Protein AF-A0A950ZD86-F1 (afdb_monomer_lite)

Foldseek 3Di:
DDDDDDDDDDDDDDDPPPPPPPPPPPPPPPPPDPDQADCDPDPAQLHRHHVVLVVVCVVLLVCLVVPNLVSQVVLVVCLVVPRYLLVNLVSLLSCQVRDPDSVVSLVSLVVLLLVLQVQADDPNHGRVVLVVVQVVVVHDRVSSNVSSLSSLLSLLSDPVSLVSLLSLLVTPHPSSNLSSLLSCLQVLPLVCLVSLLVSLQVPLPDLSSLLSLLSNVDPSSVVSSVVRHDPVSVVVSVVVNVVVPDPPDD

pLDDT: mean 90.33, std 15.72, range [34.38, 98.69]

Sequence (250 aa):
MRSCSVAMVVFAMLAPVLASAAVNTEVTEEIVLDSPCSKTEPHAVLDPPACSDYDFDTPLIDALGRGDRSSAPVLQQRYAQELTLSERHRIAAALVGHVANDAPYWNEVAEHAANAIRFAYVDERPNPELATWCAARGWERHRYFDVAVSALAYAGRDPRGRALLRRALHSESIDVVEAAVVSFAAAHDESVLPEIEEAIARWPEVDELALALVDYDSPAADAVAMRVLSEPGRETYAELEQHQHEPQDE

Secondary structure (DSSP, 8-state):
-----------------------------------SSBSSPP-STTSPPBHHHHHHHHHHHHHHHTT-TTHHHHHHHHHHH---HHHHHHHHHHHTTTSS--HHHHHHHHHHHHHHHHT--BTTBPPHHHHHHHHTTT--HHHHHHHHHHHHHHHTTSGGGHHHHHHHTT-S-HHHHHHHHHHHHHTT-GGGHHHHHHHHTT-TT-THHHHGGGGG-SHHHHHHHHHHS-HHHHHHHHHHHHHHHS----

Radius of gyration: 27.7 Å; chains: 1; bounding box: 44×48×124 Å

Structure (mmCIF, N/CA/C/O backbone):
data_AF-A0A950ZD86-F1
#
_entry.id   AF-A0A950ZD86-F1
#
loop_
_atom_site.group_PDB
_atom_site.id
_atom_site.type_symbol
_atom_site.label_atom_id
_atom_site.label_alt_id
_atom_site.label_comp_id
_atom_site.label_asym_id
_atom_site.label_entity_id
_atom_site.label_seq_id
_atom_site.pdbx_PDB_ins_code
_atom_site.Cartn_x
_atom_site.Cartn_y
_atom_site.Cartn_z
_atom_site.occupancy
_atom_site.B_iso_or_equiv
_atom_site.auth_seq_id
_atom_site.auth_comp_id
_atom_site.auth_asym_id
_atom_site.auth_atom_id
_atom_site.pdbx_PDB_model_num
ATOM 1 N N . MET A 1 1 ? -15.848 11.549 -101.226 1.00 45.28 1 MET A N 1
ATOM 2 C CA . MET A 1 1 ? -14.899 12.505 -100.617 1.00 45.28 1 MET A CA 1
ATOM 3 C C . MET A 1 1 ? -15.473 12.957 -99.290 1.00 45.28 1 MET A C 1
ATOM 5 O O . MET A 1 1 ? -16.668 13.193 -99.204 1.00 45.28 1 MET A O 1
ATOM 9 N N . ARG A 1 2 ? -14.630 12.907 -98.260 1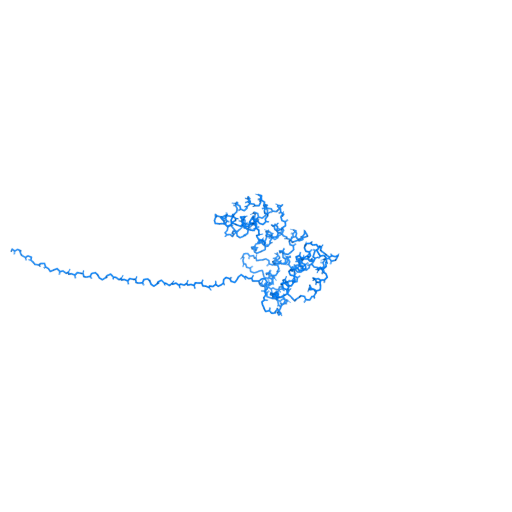.00 46.09 2 ARG A N 1
ATOM 10 C CA . ARG A 1 2 ? -14.953 13.057 -96.839 1.00 46.09 2 ARG A CA 1
ATOM 11 C C . ARG A 1 2 ? -15.276 14.517 -96.505 1.00 46.09 2 ARG A C 1
ATOM 13 O O . ARG A 1 2 ? -14.503 15.381 -96.895 1.00 46.09 2 ARG A O 1
ATOM 20 N N . SER A 1 3 ? -16.334 14.749 -95.730 1.00 34.38 3 SER A N 1
ATOM 21 C CA . SER A 1 3 ? -16.476 15.953 -94.909 1.00 34.38 3 SER A CA 1
ATOM 22 C C . SER A 1 3 ? -17.005 15.569 -93.534 1.00 34.38 3 SER A C 1
ATOM 24 O O . SER A 1 3 ? -18.031 14.904 -93.406 1.00 34.38 3 SER A O 1
ATOM 26 N N . CYS A 1 4 ? -16.213 15.954 -92.539 1.00 39.53 4 CYS A N 1
ATOM 27 C CA . CYS A 1 4 ? -16.461 15.874 -91.111 1.00 39.53 4 CYS A CA 1
ATOM 28 C C . CYS A 1 4 ? -17.589 16.820 -90.688 1.00 39.53 4 CYS A C 1
ATOM 30 O O . CYS A 1 4 ? -17.638 17.945 -91.174 1.00 39.53 4 CYS A O 1
ATOM 32 N N . SER A 1 5 ? -18.354 16.431 -89.667 1.00 44.41 5 SER A N 1
ATOM 33 C CA . SER A 1 5 ? -18.866 17.383 -88.678 1.00 44.41 5 SER A CA 1
ATOM 34 C C . SER A 1 5 ? -18.862 16.742 -87.297 1.00 44.41 5 SER A C 1
ATOM 36 O O . SER A 1 5 ? -19.409 15.666 -87.072 1.00 44.41 5 SER A O 1
ATOM 38 N N . VAL A 1 6 ? -18.154 17.436 -86.413 1.00 47.91 6 VAL A N 1
ATOM 39 C CA . VAL A 1 6 ? -17.885 17.156 -85.007 1.00 47.91 6 VAL A CA 1
ATOM 40 C C . VAL A 1 6 ? -19.098 17.586 -84.183 1.00 47.91 6 VAL A C 1
ATOM 42 O O . VAL A 1 6 ? -19.559 18.714 -84.333 1.00 47.91 6 VAL A O 1
ATOM 45 N N . ALA A 1 7 ? -19.583 16.719 -83.293 1.00 49.94 7 ALA A N 1
ATOM 46 C CA . ALA A 1 7 ? -20.502 17.097 -82.224 1.00 49.94 7 ALA A CA 1
ATOM 47 C C . ALA A 1 7 ? -19.724 17.126 -80.902 1.00 49.94 7 ALA A C 1
ATOM 49 O O . ALA A 1 7 ? -19.232 16.106 -80.423 1.00 49.94 7 ALA A O 1
ATOM 50 N N . MET A 1 8 ? -19.570 18.335 -80.371 1.00 41.62 8 MET A N 1
ATOM 51 C CA . MET A 1 8 ? -18.903 18.663 -79.115 1.00 41.62 8 MET A CA 1
ATOM 52 C C . MET A 1 8 ? -19.843 18.305 -77.954 1.00 41.62 8 MET A C 1
ATOM 54 O O . MET A 1 8 ? -20.922 18.882 -77.839 1.00 41.62 8 MET A O 1
ATOM 58 N N . VAL A 1 9 ? -19.453 17.354 -77.104 1.00 51.84 9 VAL A N 1
ATOM 59 C CA . VAL A 1 9 ? -20.159 17.048 -75.851 1.00 51.84 9 VAL A CA 1
ATOM 60 C C . VAL A 1 9 ? -19.482 17.831 -74.730 1.00 51.84 9 VAL A C 1
ATOM 62 O O . VAL A 1 9 ? -18.319 17.594 -74.412 1.00 51.84 9 VAL A O 1
ATOM 65 N N . VAL A 1 10 ? -20.208 18.787 -74.153 1.00 47.78 10 VAL A N 1
ATOM 66 C CA . VAL A 1 10 ? -19.795 19.546 -72.968 1.00 47.78 10 VAL A CA 1
ATOM 67 C C . VAL A 1 10 ? -20.096 18.693 -71.735 1.00 47.78 10 VAL A C 1
ATOM 69 O O . VAL A 1 10 ? -21.254 18.516 -71.369 1.00 47.78 10 VAL A O 1
ATOM 72 N N . PHE A 1 11 ? -19.056 18.144 -71.106 1.00 44.28 11 PHE A N 1
ATOM 73 C CA . PHE A 1 11 ? -19.150 17.487 -69.802 1.00 44.28 11 PHE A CA 1
ATOM 74 C C . PHE A 1 11 ? -18.989 18.547 -68.704 1.00 44.28 11 PHE A C 1
ATOM 76 O O . PHE A 1 11 ? -17.892 19.054 -68.475 1.00 44.28 11 PHE A O 1
ATOM 83 N N . ALA A 1 12 ? -20.086 18.899 -68.034 1.00 53.66 12 ALA A N 1
ATOM 84 C CA . ALA A 1 12 ? -20.044 19.678 -66.803 1.00 53.66 12 ALA A CA 1
ATOM 85 C C . ALA A 1 12 ? -19.597 18.756 -65.655 1.00 53.66 12 ALA A C 1
ATOM 87 O O . ALA A 1 12 ? -20.332 17.854 -65.254 1.00 53.66 12 ALA A O 1
ATOM 88 N N . MET A 1 13 ? -18.377 18.955 -65.151 1.00 51.62 13 MET A N 1
ATOM 89 C CA . MET A 1 13 ? -17.896 18.290 -63.941 1.00 51.62 13 MET A CA 1
ATOM 90 C C . MET A 1 13 ? -18.600 18.892 -62.718 1.00 51.62 13 MET A C 1
ATOM 92 O O . MET A 1 13 ? -18.265 19.989 -62.278 1.00 51.62 13 MET A O 1
ATOM 96 N N . LEU A 1 14 ? -19.576 18.173 -62.167 1.00 49.38 14 LEU A N 1
ATOM 97 C CA . LEU A 1 14 ? -20.064 18.400 -60.808 1.00 49.38 14 LEU A CA 1
ATOM 98 C C . LEU A 1 14 ? -19.099 17.698 -59.848 1.00 49.38 14 LEU A C 1
ATOM 100 O O . LEU A 1 14 ? -19.122 16.475 -59.722 1.00 49.38 14 LEU A O 1
ATOM 104 N N . ALA A 1 15 ? -18.226 18.466 -59.201 1.00 58.12 15 ALA A N 1
ATOM 105 C CA . ALA A 1 15 ? -17.456 17.975 -58.066 1.00 58.12 15 ALA A CA 1
ATOM 106 C C . ALA A 1 15 ? -18.404 17.782 -56.865 1.00 58.12 15 ALA A C 1
ATOM 108 O O . ALA A 1 15 ? -19.143 18.714 -56.533 1.00 58.12 15 ALA A O 1
ATOM 109 N N . PRO A 1 16 ? -18.408 16.618 -56.193 1.00 57.75 16 PRO A N 1
ATOM 110 C CA . PRO A 1 16 ? -19.097 16.482 -54.921 1.00 57.75 16 PRO A CA 1
ATOM 111 C C . PRO A 1 16 ? -18.318 17.269 -53.863 1.00 57.75 16 PRO A C 1
ATOM 113 O O . PRO A 1 16 ? -17.200 16.914 -53.494 1.00 57.75 16 PRO A O 1
ATOM 116 N N . VAL A 1 17 ? -18.914 18.357 -53.374 1.00 55.72 17 VAL A N 1
ATOM 117 C CA . VAL A 1 17 ? -18.485 19.012 -52.137 1.00 55.72 17 VAL A CA 1
ATOM 118 C C . VAL A 1 17 ? -18.858 18.067 -50.997 1.00 55.72 17 VAL A C 1
ATOM 120 O O . VAL A 1 17 ? -19.993 18.060 -50.524 1.00 55.72 17 VAL A O 1
ATOM 123 N N . LEU A 1 18 ? -17.917 17.212 -50.598 1.00 57.22 18 LEU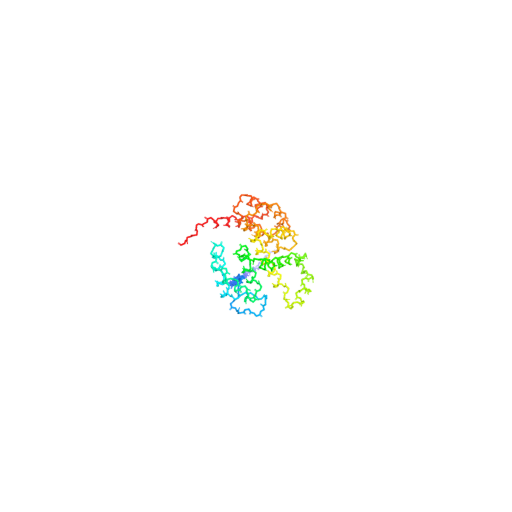 A N 1
ATOM 124 C CA . LEU A 1 18 ? -18.006 16.460 -49.351 1.00 57.22 18 LEU A CA 1
ATOM 125 C C . LEU A 1 18 ? -17.804 17.458 -48.211 1.00 57.22 18 LEU A C 1
ATOM 127 O O . LEU A 1 18 ? -16.680 17.796 -47.847 1.00 57.22 18 LEU A O 1
ATOM 131 N N . ALA A 1 19 ? -18.910 17.982 -47.690 1.00 55.28 19 ALA A N 1
ATOM 132 C CA . ALA A 1 19 ? -18.913 18.693 -46.426 1.00 55.28 19 ALA A CA 1
ATOM 133 C C . ALA A 1 19 ? -18.572 17.682 -45.321 1.00 55.28 19 ALA A C 1
ATOM 135 O O . ALA A 1 19 ? -19.442 16.951 -44.851 1.00 55.28 19 ALA A O 1
ATOM 136 N N . SER A 1 20 ? -17.293 17.610 -44.942 1.00 57.19 20 SER A N 1
ATOM 137 C CA . SER A 1 20 ? -16.876 16.976 -43.692 1.00 57.19 20 SER A CA 1
ATOM 138 C C . SER A 1 20 ? -17.516 17.755 -42.551 1.00 57.19 20 SER A C 1
ATOM 140 O O . SER A 1 20 ? -17.047 18.830 -42.180 1.00 57.19 20 SER A O 1
ATOM 142 N N . ALA A 1 21 ? -18.622 17.236 -42.022 1.00 60.62 21 ALA A N 1
ATOM 143 C CA . ALA A 1 21 ? -19.114 17.647 -40.723 1.00 60.62 21 ALA A CA 1
ATOM 144 C C . ALA A 1 21 ? -18.041 17.242 -39.706 1.00 60.62 21 ALA A C 1
ATOM 146 O O . ALA A 1 21 ? -17.869 16.060 -39.418 1.00 60.62 21 ALA A O 1
ATOM 147 N N . ALA A 1 22 ? -17.268 18.219 -39.234 1.00 59.88 22 ALA A N 1
ATOM 148 C CA . ALA A 1 22 ? -16.403 18.037 -38.084 1.00 59.88 22 ALA A CA 1
ATOM 149 C C . ALA A 1 22 ? -17.307 17.700 -36.893 1.00 59.88 22 ALA A C 1
ATOM 151 O O . ALA A 1 22 ? -17.989 18.567 -36.347 1.00 59.88 22 ALA A O 1
ATOM 152 N N . VAL A 1 23 ? -17.382 16.415 -36.552 1.00 59.22 23 VAL A N 1
ATOM 153 C CA . VAL A 1 23 ? -17.963 15.965 -35.293 1.00 59.22 23 VAL A CA 1
ATOM 154 C C . VAL A 1 23 ? -16.962 16.376 -34.220 1.00 59.22 23 VAL A C 1
ATOM 156 O O . VAL A 1 23 ? -15.990 15.673 -33.965 1.00 59.22 23 VAL A O 1
ATOM 159 N N . ASN A 1 24 ? -17.163 17.561 -33.645 1.00 55.09 24 ASN A N 1
ATOM 160 C CA . ASN A 1 24 ? -16.525 17.942 -32.392 1.00 55.09 24 ASN A CA 1
ATOM 161 C C . ASN A 1 24 ? -17.176 17.107 -31.285 1.00 55.09 24 ASN A C 1
ATOM 163 O O . ASN A 1 24 ? -18.129 17.540 -30.643 1.00 55.09 24 ASN A O 1
ATOM 167 N N . THR A 1 25 ? -16.709 15.875 -31.105 1.00 53.00 25 THR A N 1
ATOM 168 C CA . THR A 1 25 ? -16.920 15.134 -29.863 1.00 53.00 25 THR A CA 1
ATOM 169 C C . THR A 1 25 ? -16.033 15.777 -28.805 1.00 53.00 25 THR A C 1
ATOM 171 O O . THR A 1 25 ? -14.868 15.419 -28.658 1.00 53.00 25 THR A O 1
ATOM 174 N N . GLU A 1 26 ? -16.574 16.776 -28.107 1.00 59.62 26 GLU A N 1
ATOM 175 C CA . GLU A 1 26 ? -16.099 17.155 -26.777 1.00 59.62 26 GLU A CA 1
ATOM 176 C C . GLU A 1 26 ? -16.330 15.941 -25.870 1.00 59.62 26 GLU A C 1
ATOM 178 O O . GLU A 1 26 ? -17.426 15.716 -25.359 1.00 59.62 26 GLU A O 1
ATOM 183 N N . VAL A 1 27 ? -15.316 15.086 -25.757 1.00 53.94 27 VAL A N 1
ATOM 184 C CA . VAL A 1 27 ? -15.287 14.029 -24.750 1.00 53.94 27 VAL A CA 1
ATOM 185 C C . VAL A 1 27 ? -14.947 14.716 -23.431 1.00 53.94 27 VAL A C 1
ATOM 187 O O . VAL A 1 27 ? -13.784 14.926 -23.110 1.00 53.94 27 VAL A O 1
ATOM 190 N N . THR A 1 28 ? -15.979 15.135 -22.700 1.00 56.44 28 THR A N 1
ATOM 191 C CA . THR A 1 28 ? -15.885 15.591 -21.307 1.00 56.44 28 THR A CA 1
ATOM 192 C C . THR A 1 28 ? -16.252 14.445 -20.368 1.00 56.44 28 THR A C 1
ATOM 194 O O . THR A 1 28 ? -17.093 14.608 -19.482 1.00 56.44 28 THR A O 1
ATOM 197 N N . GLU A 1 29 ? -15.714 13.248 -20.604 1.00 49.97 29 GLU A N 1
ATOM 198 C CA . GLU A 1 29 ? -15.753 12.228 -19.561 1.00 49.97 29 GLU A CA 1
ATOM 199 C C . GLU A 1 29 ? -14.743 12.661 -18.503 1.00 49.97 29 GLU A C 1
ATOM 201 O O . GLU A 1 29 ? -13.534 12.667 -18.727 1.00 49.97 29 GLU A O 1
ATOM 206 N N . GLU A 1 30 ? -15.274 13.150 -17.385 1.00 57.44 30 GLU A N 1
ATOM 207 C CA . GLU A 1 30 ? -14.506 13.417 -16.180 1.00 57.44 30 GLU A CA 1
ATOM 208 C C . GLU A 1 30 ? -13.790 12.117 -15.809 1.00 57.44 30 GLU A C 1
ATOM 210 O O . GLU A 1 30 ? -14.438 11.111 -15.513 1.00 57.44 30 GLU A O 1
ATOM 215 N N . ILE A 1 31 ? -12.458 12.121 -15.892 1.00 50.53 31 ILE A N 1
ATOM 216 C CA . ILE A 1 31 ? -11.634 11.031 -15.376 1.00 50.53 31 ILE A CA 1
ATOM 217 C C . ILE A 1 31 ? -11.830 11.059 -13.863 1.00 50.53 31 ILE A C 1
ATOM 219 O O . ILE A 1 31 ? -11.201 11.843 -13.152 1.00 50.53 31 ILE A O 1
ATOM 223 N N . VAL A 1 32 ? -12.771 10.252 -13.378 1.00 48.81 32 VAL A N 1
ATOM 224 C CA . VAL A 1 32 ? -12.956 10.038 -11.949 1.00 48.81 32 VAL A CA 1
ATOM 225 C C . VAL A 1 32 ? -11.791 9.165 -11.510 1.00 48.81 32 VAL A C 1
ATOM 227 O O . VAL A 1 32 ? -11.823 7.950 -11.672 1.00 48.81 32 VAL A O 1
ATOM 230 N N . LEU A 1 33 ? -10.733 9.801 -11.010 1.00 59.41 33 LEU A N 1
ATOM 231 C CA . LEU A 1 33 ? -9.718 9.108 -10.227 1.00 59.41 33 LEU A CA 1
ATOM 232 C C . LEU A 1 33 ? -10.435 8.450 -9.046 1.00 59.41 33 LEU A C 1
ATOM 234 O O . LEU A 1 33 ? -11.185 9.129 -8.335 1.00 59.41 33 LEU A O 1
ATOM 238 N N . ASP A 1 34 ? -10.241 7.144 -8.869 1.00 76.88 34 ASP A N 1
ATOM 239 C CA . ASP A 1 34 ? -10.860 6.404 -7.775 1.00 76.88 34 ASP A CA 1
ATOM 240 C C . ASP A 1 34 ? -10.4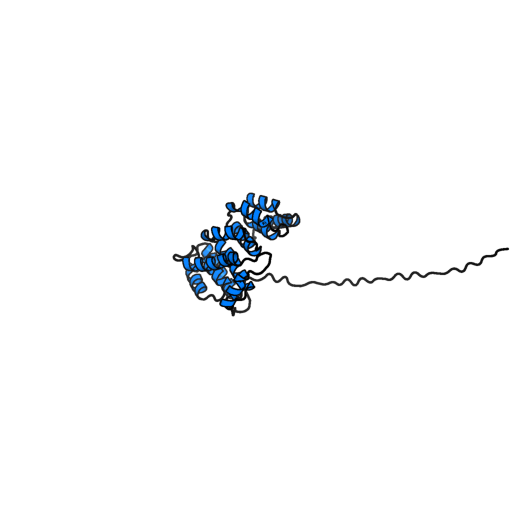46 7.041 -6.447 1.00 76.88 34 ASP A C 1
ATOM 242 O O . ASP A 1 34 ? -9.292 7.000 -6.019 1.00 76.88 34 ASP A O 1
ATOM 246 N N . SER A 1 35 ? -11.405 7.710 -5.810 1.00 85.69 35 SER A N 1
ATOM 247 C CA . SER A 1 35 ? -11.190 8.313 -4.505 1.00 85.69 35 SER A CA 1
ATOM 248 C C . SER A 1 35 ? -11.006 7.191 -3.479 1.00 85.69 35 SER A C 1
ATOM 250 O O . SER A 1 35 ? -11.783 6.232 -3.492 1.00 85.69 35 SER A O 1
ATOM 252 N N . PRO A 1 36 ? -10.051 7.301 -2.536 1.00 92.31 36 PRO A N 1
ATOM 253 C CA . PRO A 1 36 ? -9.857 6.287 -1.494 1.00 92.31 36 PRO A CA 1
ATOM 254 C C . PRO A 1 36 ? -11.040 6.203 -0.513 1.00 92.31 36 PRO A C 1
ATOM 256 O O . PRO A 1 36 ? -11.045 5.362 0.384 1.00 92.31 36 PRO A O 1
ATOM 259 N N . CYS A 1 37 ? -12.037 7.078 -0.663 1.00 95.81 37 CYS A N 1
ATOM 260 C CA . CYS A 1 37 ? -13.216 7.181 0.173 1.00 95.81 37 CYS A CA 1
ATOM 261 C C . CYS A 1 37 ? -14.487 7.397 -0.664 1.00 95.81 37 CYS A C 1
ATOM 263 O O . CYS A 1 37 ? -14.450 7.788 -1.830 1.00 95.81 37 CYS A O 1
ATOM 265 N N . SER A 1 38 ? -15.644 7.175 -0.045 1.00 95.75 38 SER A N 1
ATOM 266 C CA . SER A 1 38 ? -16.955 7.470 -0.614 1.00 95.75 38 SER A CA 1
ATOM 267 C C . SER A 1 38 ? -17.621 8.650 0.093 1.00 95.75 38 SER A C 1
ATOM 269 O O . SER A 1 38 ? -17.506 8.836 1.304 1.00 95.75 38 SER A O 1
ATOM 271 N N . LYS A 1 39 ? -18.405 9.434 -0.657 1.00 95.38 39 LYS A N 1
ATOM 272 C CA . LYS A 1 39 ? -19.308 10.452 -0.085 1.00 95.38 39 LYS A CA 1
ATOM 273 C C . LYS A 1 39 ? -20.533 9.834 0.602 1.00 95.38 39 LYS A C 1
ATOM 275 O O . LYS A 1 39 ? -21.266 10.545 1.285 1.00 95.38 39 LYS A O 1
ATOM 280 N N . THR A 1 40 ? -20.792 8.545 0.383 1.00 95.44 40 THR A N 1
ATOM 281 C CA . THR A 1 40 ? -21.880 7.798 1.022 1.00 95.44 40 THR A CA 1
ATOM 282 C C . T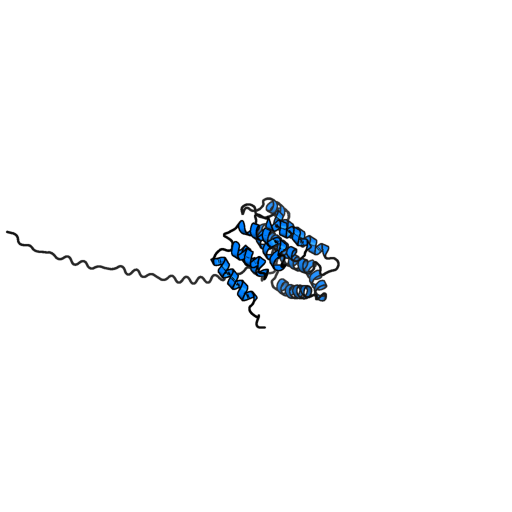HR A 1 40 ? -21.360 7.011 2.216 1.00 95.44 40 THR A C 1
ATOM 284 O O . THR A 1 40 ? -20.247 6.496 2.177 1.00 95.44 40 THR A O 1
ATOM 287 N N . GLU A 1 41 ? -22.189 6.871 3.249 1.00 95.56 41 GLU A N 1
ATOM 288 C CA . GLU A 1 41 ? -21.867 6.047 4.415 1.00 95.56 41 GLU A CA 1
ATOM 289 C C . GLU A 1 41 ? -21.676 4.572 4.005 1.00 95.56 41 GLU A C 1
ATOM 291 O O . GLU A 1 41 ? -22.489 4.055 3.228 1.00 95.56 41 GLU A O 1
ATOM 296 N N . PRO A 1 42 ? -20.621 3.889 4.485 1.00 96.69 42 PRO A N 1
ATOM 297 C CA . PRO A 1 42 ? -20.417 2.476 4.200 1.00 96.69 42 PRO A CA 1
ATOM 298 C C . PRO A 1 42 ? -21.507 1.621 4.855 1.00 96.69 42 PRO A C 1
ATOM 300 O O . PRO A 1 42 ? -21.940 1.861 5.983 1.00 96.69 42 PRO A O 1
ATOM 303 N N . HIS A 1 43 ? -21.948 0.579 4.155 1.00 96.38 43 HIS A N 1
ATOM 304 C CA . HIS A 1 43 ? -22.955 -0.369 4.639 1.00 96.38 43 HIS A CA 1
ATOM 305 C C . HIS A 1 43 ? -22.406 -1.793 4.776 1.00 96.38 43 HIS A C 1
ATOM 307 O O . HIS A 1 43 ? -23.036 -2.648 5.403 1.00 96.38 43 HIS A O 1
ATOM 313 N N . ALA A 1 44 ? -21.231 -2.051 4.210 1.00 95.81 44 ALA A N 1
ATOM 314 C CA . ALA A 1 44 ? -20.532 -3.316 4.262 1.00 95.81 44 ALA A CA 1
ATOM 315 C C . ALA A 1 44 ? -19.054 -3.126 4.616 1.00 95.81 44 ALA A C 1
ATOM 317 O O . ALA A 1 44 ? -18.436 -2.098 4.364 1.00 95.81 44 ALA A O 1
ATOM 318 N N . VAL A 1 45 ? -18.466 -4.197 5.141 1.00 97.31 45 VAL A N 1
ATOM 319 C CA . VAL A 1 45 ? -17.058 -4.270 5.558 1.00 97.31 45 VAL A CA 1
ATOM 320 C C . VAL A 1 45 ? -16.049 -4.059 4.415 1.00 97.31 45 VAL A C 1
ATOM 322 O O . VAL A 1 45 ? -14.892 -3.738 4.667 1.00 97.31 45 VAL A O 1
ATOM 325 N N . LEU A 1 46 ? -16.484 -4.228 3.162 1.00 97.06 46 LEU A N 1
ATOM 326 C CA . LEU A 1 46 ? -15.681 -4.013 1.949 1.00 97.06 46 LEU A CA 1
ATOM 327 C C . LEU A 1 46 ? -16.097 -2.762 1.163 1.00 97.06 46 LEU A C 1
ATOM 329 O O . LEU A 1 46 ? -15.691 -2.608 0.013 1.00 97.06 46 LEU A O 1
ATOM 333 N N . ASP A 1 47 ? -16.968 -1.919 1.715 1.00 96.56 47 ASP A N 1
ATOM 334 C CA . ASP A 1 47 ? -17.202 -0.606 1.119 1.00 96.56 47 ASP A CA 1
ATOM 335 C C . ASP A 1 47 ? -15.986 0.305 1.376 1.00 96.56 47 ASP A C 1
ATOM 337 O O . ASP A 1 47 ? -15.277 0.106 2.370 1.00 96.56 47 ASP A O 1
ATOM 341 N N . PRO A 1 48 ? -15.731 1.306 0.514 1.00 95.81 48 PRO A N 1
ATOM 342 C CA . PRO A 1 48 ? -14.791 2.376 0.831 1.00 95.81 48 PRO A CA 1
ATOM 343 C C . PRO A 1 48 ? -15.219 3.119 2.109 1.00 95.81 48 PRO A C 1
ATOM 345 O O . PRO A 1 48 ? -16.426 3.239 2.356 1.00 95.81 48 PRO A O 1
ATOM 348 N N . PRO A 1 49 ? -14.279 3.657 2.905 1.00 96.94 49 PRO A N 1
ATOM 349 C CA . PRO A 1 49 ? -14.626 4.474 4.065 1.00 96.94 49 PRO A CA 1
ATOM 350 C C . PRO A 1 49 ? -15.371 5.741 3.661 1.00 96.94 49 PRO A C 1
ATOM 352 O O . PRO A 1 49 ? -15.235 6.228 2.537 1.00 96.94 49 PRO A O 1
ATOM 355 N N . ALA A 1 50 ? -16.126 6.326 4.591 1.00 96.94 50 ALA A N 1
ATOM 356 C CA . ALA A 1 50 ? -16.688 7.650 4.366 1.00 96.94 50 ALA A CA 1
ATOM 357 C C . ALA A 1 50 ? -15.558 8.688 4.272 1.00 96.94 50 ALA A C 1
ATOM 359 O O . ALA A 1 50 ? -14.625 8.669 5.076 1.00 96.94 50 ALA A O 1
ATOM 360 N N . CYS A 1 51 ? -15.652 9.643 3.344 1.00 97.00 51 CYS A N 1
ATOM 361 C CA . CYS A 1 51 ? -14.618 10.676 3.204 1.00 97.00 51 CYS A CA 1
ATOM 362 C C . CYS A 1 51 ? -14.430 11.507 4.477 1.00 97.00 51 CYS A C 1
ATOM 364 O O . CYS A 1 51 ? -13.313 11.884 4.794 1.00 97.00 51 CYS A O 1
ATOM 366 N N . SER A 1 52 ? -15.487 11.714 5.268 1.00 97.06 52 SER A N 1
ATOM 367 C CA . SER A 1 52 ? -15.364 12.379 6.569 1.00 97.06 52 SER A CA 1
ATOM 368 C C . SER A 1 52 ? -14.505 11.609 7.572 1.00 97.06 52 SER A C 1
ATOM 370 O O . SER A 1 52 ? -13.817 12.235 8.372 1.00 97.06 52 SER A O 1
ATOM 372 N N . ASP A 1 53 ? -14.560 10.275 7.551 1.00 96.62 53 ASP A N 1
ATOM 373 C CA . ASP A 1 53 ? -13.735 9.428 8.415 1.00 96.62 53 ASP A CA 1
ATOM 374 C C . ASP A 1 53 ? -12.286 9.436 7.918 1.00 96.62 53 ASP A C 1
ATOM 376 O O . ASP A 1 53 ? -11.371 9.734 8.684 1.00 96.62 53 ASP A O 1
ATOM 380 N N . TYR A 1 54 ? -12.093 9.243 6.610 1.00 96.94 54 TYR A N 1
ATOM 381 C CA . TYR A 1 54 ? -10.777 9.285 5.974 1.00 96.94 54 TYR A CA 1
ATOM 382 C C . TYR A 1 54 ? -10.042 10.613 6.234 1.00 96.94 54 TYR A C 1
ATOM 384 O O . TYR A 1 54 ? -8.885 10.617 6.673 1.00 96.94 54 TYR A O 1
ATOM 392 N N . ASP A 1 55 ? -10.721 11.743 6.017 1.00 96.88 55 ASP A N 1
ATOM 393 C CA . ASP A 1 55 ? -10.181 13.092 6.220 1.00 96.88 55 ASP A CA 1
ATOM 394 C C . ASP A 1 55 ? -9.882 13.376 7.695 1.00 96.88 55 ASP A C 1
ATOM 396 O O . ASP A 1 55 ? -8.923 14.080 8.007 1.00 96.88 55 ASP A O 1
ATOM 400 N N . PHE A 1 56 ? -10.683 12.830 8.613 1.00 97.81 56 PHE A N 1
ATOM 401 C CA . PHE A 1 56 ? -10.454 12.968 10.049 1.00 97.81 56 PHE A CA 1
ATOM 402 C C . PHE A 1 56 ? -9.239 12.157 10.518 1.00 97.81 56 PHE A C 1
ATOM 404 O O . PHE A 1 56 ? -8.417 12.660 11.286 1.00 97.81 56 PHE A O 1
ATOM 411 N N . ASP A 1 57 ? -9.106 10.917 10.049 1.00 98.25 57 ASP A N 1
ATOM 412 C CA . ASP A 1 57 ? -8.064 9.992 10.494 1.00 98.25 57 ASP A CA 1
ATOM 413 C C . ASP A 1 57 ? -6.693 10.298 9.855 1.00 98.25 57 ASP A C 1
ATOM 415 O O . ASP A 1 57 ? -5.654 10.058 10.473 1.00 98.25 57 ASP A O 1
ATOM 419 N N . THR A 1 58 ? -6.659 10.917 8.668 1.00 97.94 58 THR A N 1
ATOM 420 C CA . THR A 1 58 ? -5.414 11.302 7.966 1.00 97.94 58 THR A CA 1
ATOM 421 C C . THR A 1 58 ? -4.466 12.173 8.806 1.00 97.94 58 THR A C 1
ATOM 423 O O . THR A 1 58 ? -3.345 11.735 9.070 1.00 97.94 58 THR A O 1
ATOM 426 N N . PRO A 1 59 ? -4.869 13.353 9.317 1.00 98.19 59 PRO A N 1
ATOM 427 C CA . PRO A 1 59 ? -3.972 14.194 10.108 1.00 98.19 59 PRO A CA 1
ATOM 428 C C . PRO A 1 59 ? -3.515 13.529 11.416 1.00 98.19 59 PRO A C 1
ATOM 430 O O . PRO A 1 59 ? -2.436 13.854 11.913 1.00 98.19 59 PRO A O 1
ATOM 433 N N . LEU A 1 60 ? -4.299 12.597 11.975 1.00 98.44 60 LEU A N 1
ATOM 434 C CA . LEU A 1 60 ? -3.911 11.820 13.158 1.00 98.44 60 LEU A CA 1
ATOM 435 C C . LEU A 1 60 ? -2.810 10.808 12.825 1.00 98.44 60 LEU A C 1
ATOM 437 O O . LEU A 1 60 ? -1.847 10.673 13.584 1.00 98.44 60 LEU A O 1
ATOM 441 N N . ILE A 1 61 ? -2.943 10.112 11.694 1.00 98.19 61 ILE A N 1
ATOM 442 C CA . ILE A 1 61 ? -1.927 9.192 11.172 1.00 98.19 61 ILE A CA 1
ATOM 443 C C . ILE A 1 61 ? -0.630 9.956 10.893 1.00 98.19 61 ILE A C 1
ATOM 445 O O . ILE A 1 61 ? 0.433 9.549 11.366 1.00 98.19 61 ILE A O 1
ATOM 449 N N . ASP A 1 62 ? -0.718 11.107 10.228 1.00 97.38 62 ASP A N 1
ATOM 450 C CA . ASP A 1 62 ? 0.444 11.941 9.917 1.00 97.38 62 ASP A CA 1
ATOM 451 C C . ASP A 1 62 ? 1.133 12.461 11.187 1.00 97.38 62 ASP A C 1
ATOM 453 O O . ASP A 1 62 ? 2.361 12.441 11.303 1.00 97.38 62 ASP A O 1
ATOM 457 N N . ALA A 1 63 ? 0.354 12.916 12.174 1.00 98.06 63 ALA A N 1
ATOM 458 C CA . ALA A 1 63 ? 0.883 13.354 13.461 1.00 98.06 63 ALA A CA 1
ATOM 459 C C . ALA A 1 63 ? 1.598 12.207 14.191 1.00 98.06 63 ALA A C 1
ATOM 461 O O . ALA A 1 63 ? 2.709 12.399 14.696 1.00 98.06 63 ALA A O 1
ATOM 462 N N . LEU A 1 64 ? 1.013 11.005 14.197 1.00 97.81 64 LEU A N 1
ATOM 463 C CA . LEU A 1 64 ? 1.626 9.826 14.804 1.00 97.81 64 LEU A CA 1
ATOM 464 C C . LEU A 1 64 ? 2.939 9.434 14.108 1.00 97.81 64 LEU A C 1
ATOM 466 O O . LEU A 1 64 ? 3.920 9.137 14.799 1.00 97.81 64 LEU A O 1
ATOM 470 N N . GLY A 1 65 ? 2.981 9.503 12.772 1.00 96.12 65 GLY A N 1
ATOM 471 C CA . GLY A 1 65 ? 4.182 9.276 11.962 1.00 96.12 65 GLY A CA 1
ATOM 472 C C . GLY A 1 65 ? 5.305 10.273 12.269 1.00 96.12 65 GLY A C 1
ATOM 473 O O . GLY A 1 65 ? 6.467 9.885 12.375 1.00 96.12 65 GLY A O 1
ATOM 474 N N . ARG A 1 66 ? 4.960 11.537 12.557 1.00 97.19 66 ARG A N 1
ATOM 475 C CA . ARG A 1 66 ? 5.899 12.566 13.056 1.00 97.19 66 ARG A CA 1
ATOM 476 C C . ARG A 1 66 ? 6.264 12.418 14.541 1.00 97.19 66 ARG A C 1
ATOM 478 O O . ARG A 1 66 ? 7.003 13.239 15.082 1.00 97.19 66 ARG A O 1
ATOM 485 N N . GLY A 1 67 ? 5.770 11.378 15.212 1.00 97.00 67 GLY A N 1
ATOM 486 C CA . GLY A 1 67 ? 6.101 11.049 16.597 1.00 97.00 67 GLY A CA 1
ATOM 487 C C . GLY A 1 67 ? 5.145 11.608 17.652 1.00 97.00 67 GLY A C 1
ATOM 488 O O . GLY A 1 67 ? 5.407 11.419 18.844 1.00 97.00 67 GLY A O 1
ATOM 489 N N . ASP A 1 68 ? 4.034 12.242 17.266 1.00 97.69 68 ASP A N 1
ATOM 490 C CA . ASP A 1 68 ? 3.014 12.697 18.211 1.00 97.69 68 ASP A CA 1
ATOM 491 C C . ASP A 1 68 ? 2.215 11.513 18.772 1.00 97.69 68 ASP A C 1
ATOM 493 O O . ASP A 1 68 ? 1.240 11.019 18.202 1.00 97.69 68 ASP A O 1
ATOM 497 N N . ARG A 1 69 ? 2.625 11.067 19.959 1.00 97.06 69 ARG A N 1
ATOM 498 C CA . ARG A 1 69 ? 1.996 9.945 20.661 1.00 97.06 69 ARG A CA 1
ATOM 499 C C . ARG A 1 69 ? 0.587 10.257 21.169 1.00 97.06 69 ARG A C 1
ATOM 501 O O . ARG A 1 69 ? -0.109 9.319 21.553 1.00 97.06 69 ARG A O 1
ATOM 508 N N . SER A 1 70 ? 0.151 11.520 21.179 1.00 97.88 70 SER A N 1
ATOM 509 C CA . SER A 1 70 ? -1.201 11.888 21.617 1.00 97.88 70 SER A CA 1
ATOM 510 C C . SER A 1 70 ? -2.290 11.445 20.633 1.00 97.88 70 SER A C 1
ATOM 512 O O . SER A 1 70 ? -3.426 11.230 21.052 1.00 97.88 70 SER A O 1
ATOM 514 N N . SER A 1 71 ? -1.930 11.201 19.367 1.00 98.19 71 SER A N 1
ATOM 515 C CA . SER A 1 71 ? -2.848 10.682 18.343 1.00 98.19 71 SER A CA 1
ATOM 516 C C . SER A 1 71 ? -3.152 9.188 18.509 1.00 98.19 71 SER A C 1
ATOM 518 O O . SER A 1 71 ? -4.226 8.726 18.127 1.00 98.19 71 SER A O 1
ATOM 520 N N . ALA A 1 72 ? -2.249 8.417 19.130 1.00 98.44 72 ALA A N 1
ATOM 521 C CA . ALA A 1 72 ? -2.388 6.962 19.214 1.00 98.44 72 ALA A CA 1
ATOM 522 C C . ALA A 1 72 ? -3.662 6.493 19.950 1.00 98.44 72 ALA A C 1
ATOM 524 O O . ALA A 1 72 ? -4.358 5.645 19.398 1.00 98.44 72 ALA A O 1
ATOM 525 N N . PRO A 1 73 ? -4.045 7.023 21.132 1.00 98.44 73 PRO A N 1
ATOM 526 C CA . PRO A 1 73 ? -5.288 6.611 21.790 1.00 98.44 73 PRO A CA 1
ATOM 527 C C . PRO A 1 73 ? -6.546 6.884 20.956 1.00 98.44 73 PRO A C 1
ATOM 529 O O . PRO A 1 73 ? -7.482 6.087 20.991 1.00 98.44 73 PRO A O 1
ATOM 532 N N . VAL A 1 74 ? -6.561 7.982 20.188 1.00 98.44 74 VAL A N 1
ATOM 533 C CA . VAL A 1 74 ? -7.678 8.315 19.291 1.00 98.44 74 VAL A CA 1
ATOM 534 C C . VAL A 1 74 ? -7.750 7.288 18.165 1.00 98.44 74 VAL A C 1
ATOM 536 O O . VAL A 1 74 ? -8.795 6.676 17.972 1.00 98.44 74 VAL A O 1
ATOM 539 N N . LEU A 1 75 ? -6.626 7.006 17.505 1.00 98.62 75 LEU A N 1
ATOM 540 C CA . LEU A 1 75 ? -6.547 5.996 16.446 1.00 98.62 75 LEU A CA 1
ATOM 541 C C . LEU A 1 75 ? -6.890 4.583 16.944 1.00 98.62 75 LEU A C 1
ATOM 543 O O . LEU A 1 75 ? -7.560 3.834 16.244 1.00 98.62 75 LEU A O 1
ATOM 547 N N . GLN A 1 76 ? -6.517 4.211 18.171 1.00 98.62 76 GLN A N 1
ATOM 548 C CA . GLN A 1 76 ? -6.920 2.929 18.765 1.00 98.62 76 GLN A CA 1
ATOM 549 C C . GLN A 1 76 ? -8.436 2.836 18.974 1.00 98.62 76 GLN A C 1
ATOM 551 O O . GLN A 1 76 ? -9.031 1.782 18.740 1.00 98.62 76 GLN A O 1
ATOM 556 N N . GLN A 1 77 ? -9.070 3.930 19.409 1.00 98.44 77 GLN A N 1
ATOM 557 C CA . GLN A 1 77 ? -10.524 3.995 19.522 1.00 98.44 77 GLN A CA 1
ATOM 558 C C . GLN A 1 77 ? -11.186 3.897 18.144 1.00 98.44 77 GLN A C 1
ATOM 560 O O . GLN A 1 77 ? -12.150 3.147 17.997 1.00 98.44 77 GLN A O 1
ATOM 565 N N . ARG A 1 78 ? -10.655 4.616 17.149 1.00 98.12 78 ARG A N 1
ATOM 566 C CA . ARG A 1 78 ? -11.139 4.595 15.764 1.00 98.12 78 ARG A CA 1
ATOM 567 C C . ARG A 1 78 ? -11.032 3.200 15.159 1.00 98.12 78 ARG A C 1
ATOM 569 O O . ARG A 1 78 ? -12.048 2.655 14.757 1.00 98.12 78 ARG A O 1
ATOM 576 N N . TYR A 1 79 ? -9.874 2.547 15.257 1.00 98.44 79 TYR A N 1
ATOM 577 C CA . TYR A 1 79 ? -9.674 1.152 14.841 1.00 98.44 79 TYR A CA 1
ATOM 578 C C . TYR A 1 79 ? -10.731 0.190 15.410 1.00 98.44 79 TYR A C 1
ATOM 580 O O . TYR A 1 79 ? -11.227 -0.687 14.708 1.00 98.44 79 TYR A O 1
ATOM 588 N N . ALA A 1 80 ? -11.094 0.346 16.687 1.00 98.00 80 ALA A N 1
ATOM 589 C CA . ALA A 1 80 ? -12.079 -0.520 17.336 1.00 98.00 80 ALA A CA 1
ATOM 590 C C . ALA A 1 80 ? -13.527 -0.279 16.863 1.00 98.00 80 ALA A C 1
ATOM 592 O O . ALA A 1 80 ? -14.387 -1.130 17.097 1.00 98.00 80 ALA A O 1
ATOM 593 N N . GLN A 1 81 ? -13.802 0.878 16.259 1.00 97.31 81 GLN A N 1
ATOM 594 C CA . GLN A 1 81 ? -15.127 1.309 15.803 1.00 97.31 81 GLN A CA 1
ATOM 595 C C . GLN A 1 81 ? -15.274 1.276 14.278 1.00 97.31 81 GLN A C 1
ATOM 597 O O . GLN A 1 81 ? -16.403 1.298 13.792 1.00 97.31 81 GLN A O 1
ATOM 602 N N . GLU A 1 82 ? -14.160 1.215 13.550 1.00 96.31 82 GLU A N 1
ATOM 603 C CA . GLU A 1 82 ? -14.126 1.287 12.096 1.00 96.31 82 GLU A CA 1
ATOM 604 C C . GLU A 1 82 ? -14.841 0.093 11.454 1.00 96.31 82 GLU A C 1
ATOM 606 O O . GLU A 1 82 ? -14.611 -1.072 11.806 1.00 96.31 82 GLU A O 1
ATOM 611 N N . LEU A 1 83 ? -15.729 0.401 10.506 1.00 95.12 83 LEU A N 1
ATOM 612 C CA . LEU A 1 83 ? -16.555 -0.586 9.817 1.00 95.12 83 LEU A CA 1
ATOM 613 C C . LEU A 1 83 ? -15.818 -1.197 8.626 1.00 95.12 83 LEU A C 1
ATOM 615 O O . LEU A 1 83 ? -15.964 -2.393 8.360 1.00 95.12 83 LEU A O 1
ATOM 619 N N . THR A 1 84 ? -15.070 -0.377 7.890 1.00 97.94 84 THR A N 1
ATOM 620 C CA . THR A 1 84 ? -14.478 -0.768 6.610 1.00 97.94 84 THR A CA 1
ATOM 621 C C . THR A 1 84 ? -13.087 -1.356 6.809 1.00 97.94 84 THR A C 1
ATOM 623 O O . THR A 1 84 ? -12.276 -0.836 7.571 1.00 97.94 84 THR A O 1
ATOM 626 N N . LEU A 1 85 ? -12.773 -2.453 6.115 1.00 97.62 85 LEU A N 1
ATOM 627 C CA . LEU A 1 85 ? -11.443 -3.061 6.229 1.00 97.62 85 LEU A CA 1
ATOM 628 C C . LEU A 1 85 ? -10.342 -2.158 5.680 1.00 97.62 85 LEU A C 1
ATOM 630 O O . LEU A 1 85 ? -9.250 -2.163 6.234 1.00 97.62 85 LEU A O 1
ATOM 634 N N . SER A 1 86 ? -10.617 -1.388 4.623 1.00 97.00 86 SER A N 1
ATOM 635 C CA . SER A 1 86 ? -9.617 -0.497 4.026 1.00 97.00 86 SER A CA 1
ATOM 636 C C . SER A 1 86 ? -9.104 0.530 5.045 1.00 97.00 86 SER A C 1
ATOM 638 O O . SER A 1 86 ? -7.908 0.571 5.340 1.00 97.00 86 SER A O 1
ATOM 640 N N . GLU A 1 87 ? -10.012 1.275 5.684 1.00 97.88 87 GLU A N 1
ATOM 641 C CA . GLU A 1 87 ? -9.634 2.276 6.687 1.00 97.88 87 GLU A CA 1
ATOM 642 C C . GLU A 1 87 ? -9.086 1.639 7.958 1.00 97.88 87 GLU A C 1
ATOM 644 O O . GLU A 1 87 ? -8.095 2.101 8.528 1.00 97.88 87 GLU A O 1
ATOM 649 N N . ARG A 1 88 ? -9.655 0.503 8.368 1.00 98.38 88 ARG A N 1
ATOM 650 C CA . ARG A 1 88 ? -9.161 -0.231 9.527 1.00 98.38 88 ARG A CA 1
ATOM 651 C C . ARG A 1 88 ? -7.721 -0.709 9.335 1.00 98.38 88 ARG A C 1
ATOM 653 O O . ARG A 1 88 ? -6.922 -0.562 10.259 1.00 98.38 88 ARG A O 1
ATOM 660 N N . HIS A 1 89 ? -7.353 -1.204 8.150 1.00 98.56 89 HIS A N 1
ATOM 661 C CA . HIS A 1 89 ? -5.967 -1.549 7.820 1.00 98.56 89 HIS A CA 1
ATOM 662 C C . HIS A 1 89 ? -5.058 -0.318 7.792 1.00 98.56 89 HIS A C 1
ATOM 664 O O . HIS A 1 89 ? -3.937 -0.388 8.300 1.00 98.56 89 HIS A O 1
ATOM 670 N N . ARG A 1 90 ? -5.534 0.812 7.252 1.00 98.19 90 ARG A N 1
ATOM 671 C CA . ARG A 1 90 ? -4.788 2.077 7.225 1.00 98.19 90 ARG A CA 1
ATOM 672 C C . ARG A 1 90 ? -4.436 2.550 8.638 1.00 98.19 90 ARG A C 1
ATOM 674 O O . ARG A 1 90 ? -3.267 2.817 8.925 1.00 98.19 90 ARG A O 1
ATOM 681 N N . ILE A 1 91 ? -5.421 2.574 9.538 1.00 98.62 91 ILE A N 1
ATOM 682 C CA . ILE A 1 91 ? -5.239 2.918 10.956 1.00 98.62 91 ILE A CA 1
ATOM 683 C C . ILE A 1 91 ? -4.338 1.891 11.652 1.00 98.62 91 ILE A C 1
ATOM 685 O O . ILE A 1 91 ? -3.412 2.266 12.374 1.00 98.62 91 ILE A O 1
ATOM 689 N N . ALA A 1 92 ? -4.579 0.594 11.437 1.00 98.62 92 ALA A N 1
ATOM 690 C CA . ALA A 1 92 ? -3.785 -0.478 12.029 1.00 98.62 92 ALA A CA 1
ATOM 691 C C . ALA A 1 92 ? -2.301 -0.333 11.677 1.00 98.62 92 ALA A C 1
ATOM 693 O O . ALA A 1 92 ? -1.455 -0.348 12.568 1.00 98.62 92 ALA A O 1
ATOM 694 N N . ALA A 1 93 ? -1.986 -0.119 10.401 1.00 98.12 93 ALA A N 1
ATOM 695 C CA . ALA A 1 93 ? -0.619 0.058 9.932 1.00 98.12 93 ALA A CA 1
ATOM 696 C C . ALA A 1 93 ? 0.060 1.303 10.517 1.00 98.12 93 ALA A C 1
ATOM 698 O O . ALA A 1 93 ? 1.250 1.258 10.806 1.00 98.12 93 ALA A O 1
ATOM 699 N N . ALA A 1 94 ? -0.681 2.388 10.762 1.00 98.19 94 ALA A N 1
ATOM 700 C CA . ALA A 1 94 ? -0.145 3.565 11.447 1.00 98.19 94 ALA A CA 1
ATOM 701 C C . ALA A 1 94 ? 0.147 3.316 12.940 1.00 98.19 94 ALA A C 1
ATOM 703 O O . ALA A 1 94 ? 1.067 3.901 13.510 1.00 98.19 94 ALA A O 1
ATOM 704 N N . LEU A 1 95 ? -0.627 2.448 13.599 1.00 98.62 95 LEU A N 1
ATOM 705 C CA . LEU A 1 95 ? -0.423 2.084 15.006 1.00 98.62 95 LEU A CA 1
ATOM 706 C C . LEU A 1 95 ? 0.756 1.121 15.210 1.00 98.62 95 LEU A C 1
ATOM 708 O O . LEU A 1 95 ? 1.344 1.085 16.297 1.00 98.62 95 LEU A O 1
ATOM 712 N N . VAL A 1 96 ? 1.096 0.338 14.188 1.00 98.38 96 VAL A N 1
ATOM 713 C CA . VAL A 1 96 ? 2.191 -0.635 14.200 1.00 98.38 96 VAL A CA 1
ATOM 714 C C . VAL A 1 96 ? 3.534 0.045 14.511 1.00 98.38 96 VAL A C 1
ATOM 716 O O . VAL A 1 96 ? 3.872 1.071 13.942 1.00 98.38 96 VAL A O 1
ATOM 719 N N . GLY A 1 97 ? 4.286 -0.472 15.489 1.00 96.50 97 GLY A N 1
ATOM 720 C CA . GLY A 1 97 ? 5.522 0.148 15.991 1.00 96.50 97 GLY A CA 1
ATOM 721 C C . GLY A 1 97 ? 5.318 1.424 16.823 1.00 96.50 97 GLY A C 1
ATOM 722 O O . GLY A 1 97 ? 6.261 1.909 17.458 1.00 96.50 97 GLY A O 1
ATOM 723 N N . HIS A 1 98 ? 4.093 1.960 16.884 1.00 97.31 98 HIS A N 1
ATOM 724 C CA . HIS A 1 98 ? 3.795 3.214 17.568 1.00 97.31 98 HIS A CA 1
ATOM 725 C C . HIS A 1 98 ? 3.112 3.071 18.936 1.00 97.31 98 HIS A C 1
ATOM 727 O O . HIS A 1 98 ? 3.018 4.056 19.680 1.00 97.31 98 HIS A O 1
ATOM 733 N N . VAL A 1 99 ? 2.702 1.858 19.305 1.00 97.81 99 VAL A N 1
ATOM 734 C CA . VAL A 1 99 ? 2.052 1.536 20.584 1.00 97.81 99 VAL A CA 1
ATOM 735 C C . VAL A 1 99 ? 2.705 0.327 21.256 1.00 97.81 99 VAL A C 1
ATOM 737 O O . VAL A 1 99 ? 3.330 -0.500 20.605 1.00 97.81 99 VAL A O 1
ATOM 740 N N . ALA A 1 100 ? 2.557 0.208 22.580 1.00 96.94 100 ALA A N 1
ATOM 741 C CA . ALA A 1 100 ? 3.260 -0.817 23.363 1.00 96.94 100 ALA A CA 1
ATOM 742 C C . ALA A 1 100 ? 2.859 -2.266 23.021 1.00 96.94 100 ALA A C 1
ATOM 744 O O . ALA A 1 100 ? 3.673 -3.175 23.157 1.00 96.94 100 ALA A O 1
ATOM 745 N N . ASN A 1 101 ? 1.608 -2.486 22.611 1.00 97.25 101 ASN A N 1
ATOM 746 C CA . ASN A 1 101 ? 1.108 -3.786 22.170 1.00 97.25 101 ASN A CA 1
ATOM 747 C C . ASN A 1 101 ? 0.540 -3.642 20.760 1.00 97.25 101 ASN A C 1
ATOM 749 O O . ASN A 1 101 ? -0.658 -3.407 20.592 1.00 97.25 101 ASN A O 1
ATOM 753 N N . ASP A 1 102 ? 1.417 -3.723 19.766 1.00 98.31 102 ASP A N 1
ATOM 754 C CA . ASP A 1 102 ? 1.059 -3.512 18.368 1.00 98.31 102 ASP A CA 1
ATOM 755 C C . ASP A 1 102 ? 0.680 -4.801 17.614 1.00 98.31 102 ASP A C 1
ATOM 757 O O . ASP A 1 102 ? 0.161 -4.744 16.500 1.00 98.31 102 ASP A O 1
ATOM 761 N N . ALA A 1 103 ? 0.898 -5.964 18.237 1.00 98.44 103 ALA A N 1
ATOM 762 C CA . ALA A 1 103 ? 0.697 -7.271 17.623 1.00 98.44 103 ALA A CA 1
ATOM 763 C C . ALA A 1 103 ? -0.713 -7.485 17.038 1.00 98.44 103 ALA A C 1
ATOM 765 O O . ALA A 1 103 ? -0.794 -8.050 15.950 1.00 98.44 103 ALA A O 1
ATOM 766 N N . PRO A 1 104 ? -1.821 -7.046 17.673 1.00 98.44 104 PRO A N 1
ATOM 767 C CA . PRO A 1 104 ? -3.148 -7.188 17.073 1.00 98.44 104 PRO A CA 1
ATOM 768 C C . PRO A 1 104 ? -3.292 -6.447 15.737 1.00 98.44 104 PRO A C 1
ATOM 770 O O . PRO A 1 104 ? -3.831 -7.021 14.797 1.00 98.44 104 PRO A O 1
ATOM 773 N N . TYR A 1 105 ? -2.770 -5.219 15.644 1.00 98.50 105 TYR A N 1
ATOM 774 C CA . TYR A 1 105 ? -2.832 -4.403 14.426 1.00 98.50 105 TYR A CA 1
ATOM 775 C C . TYR A 1 105 ? -1.965 -5.010 13.323 1.00 98.50 105 TYR A C 1
ATOM 777 O O . TYR A 1 105 ? -2.411 -5.168 12.190 1.00 98.50 105 TYR A O 1
ATOM 785 N N . TRP A 1 106 ? -0.746 -5.428 13.681 1.00 98.62 106 TRP A N 1
ATOM 786 C CA . TRP A 1 106 ? 0.157 -6.102 12.752 1.00 98.62 106 TRP A CA 1
ATOM 787 C C . TRP A 1 106 ? -0.444 -7.402 12.211 1.00 98.62 106 TRP A C 1
ATOM 789 O O . TRP A 1 106 ? -0.407 -7.635 11.009 1.00 98.62 106 TRP A O 1
ATOM 799 N N . ASN A 1 107 ? -0.992 -8.253 13.081 1.00 98.62 107 ASN A N 1
ATOM 800 C CA . ASN A 1 107 ? -1.501 -9.563 12.677 1.00 98.62 107 ASN A CA 1
ATOM 801 C C . ASN A 1 107 ? -2.663 -9.450 11.686 1.00 98.62 107 ASN A C 1
ATOM 803 O O . ASN A 1 107 ? -2.718 -10.244 10.753 1.00 98.62 107 ASN A O 1
ATOM 807 N N . GLU A 1 108 ? -3.554 -8.473 11.869 1.00 98.38 108 GLU A N 1
ATOM 808 C CA . GLU A 1 108 ? -4.651 -8.223 10.933 1.00 98.38 108 GLU A CA 1
ATOM 809 C C . GLU A 1 108 ? -4.115 -7.795 9.559 1.00 98.38 108 GLU A C 1
ATOM 811 O O . GLU A 1 108 ? -4.362 -8.476 8.564 1.00 98.38 108 GLU A O 1
ATOM 816 N N . VAL A 1 109 ? -3.285 -6.746 9.503 1.00 98.56 109 VAL A N 1
ATOM 817 C CA . VAL A 1 109 ? -2.693 -6.267 8.239 1.00 98.56 109 VAL A CA 1
ATOM 818 C C . VAL A 1 109 ? -1.887 -7.376 7.552 1.00 98.56 109 VAL A C 1
ATOM 820 O O . VAL A 1 109 ? -2.046 -7.612 6.355 1.00 98.56 109 VAL A O 1
ATOM 823 N N . ALA A 1 110 ? -1.066 -8.110 8.305 1.00 98.62 110 ALA A N 1
ATOM 824 C CA . ALA A 1 110 ? -0.235 -9.187 7.778 1.00 98.62 110 ALA A CA 1
ATOM 825 C C . ALA A 1 110 ? -1.053 -10.381 7.260 1.00 98.62 110 ALA A C 1
ATOM 827 O O . ALA A 1 110 ? -0.651 -11.004 6.275 1.00 98.62 110 ALA A O 1
ATOM 828 N N . GLU A 1 111 ? -2.188 -10.712 7.885 1.00 98.56 111 GLU A N 1
ATOM 829 C CA . GLU A 1 111 ? -3.090 -11.760 7.396 1.00 98.56 111 GLU A CA 1
ATOM 830 C C . GLU A 1 111 ? -3.652 -11.390 6.019 1.00 98.56 111 GLU A C 1
ATOM 832 O O . GLU A 1 111 ? -3.577 -12.188 5.080 1.00 98.56 111 GLU A O 1
ATOM 837 N N . HIS A 1 112 ? -4.167 -10.169 5.874 1.00 98.50 112 HIS A N 1
ATOM 838 C CA . HIS A 1 112 ? -4.738 -9.701 4.613 1.00 98.50 112 HIS A CA 1
ATOM 839 C C . HIS A 1 112 ? -3.669 -9.513 3.526 1.00 98.50 112 HIS A C 1
ATOM 841 O O . HIS A 1 112 ? -3.872 -9.957 2.397 1.00 98.50 112 HIS A O 1
ATOM 847 N N . ALA A 1 113 ? -2.490 -8.998 3.878 1.00 98.62 113 ALA A N 1
ATOM 848 C CA . ALA A 1 113 ? -1.335 -8.934 2.983 1.00 98.62 113 ALA A CA 1
ATOM 849 C C . ALA A 1 113 ? -0.906 -10.326 2.482 1.00 98.62 113 ALA A C 1
ATOM 851 O O . ALA A 1 113 ? -0.642 -10.528 1.296 1.00 98.62 113 ALA A O 1
ATOM 852 N N . ALA A 1 114 ? -0.862 -11.326 3.368 1.00 98.69 114 ALA A N 1
ATOM 853 C CA . ALA A 1 114 ? -0.549 -12.698 2.978 1.00 98.69 114 ALA A CA 1
ATOM 854 C C . ALA A 1 114 ? -1.627 -13.299 2.061 1.00 98.69 114 ALA A C 1
ATOM 856 O O . ALA A 1 114 ? -1.299 -14.084 1.165 1.00 98.69 114 ALA A O 1
ATOM 857 N N . ASN A 1 115 ? -2.893 -12.922 2.256 1.00 98.38 115 ASN A N 1
ATOM 858 C CA . ASN A 1 115 ? -3.989 -13.331 1.386 1.00 98.38 115 ASN A CA 1
ATOM 859 C C . ASN A 1 115 ? -3.899 -12.698 -0.008 1.00 98.38 115 ASN A C 1
ATOM 861 O O . ASN A 1 115 ? -4.231 -13.392 -0.961 1.00 98.38 115 ASN A O 1
ATOM 865 N N . ALA A 1 116 ? -3.384 -11.472 -0.158 1.00 98.12 116 ALA A N 1
ATOM 866 C CA . ALA A 1 116 ? -3.123 -10.883 -1.478 1.00 98.12 116 ALA A CA 1
ATOM 867 C C . ALA A 1 116 ? -2.187 -11.772 -2.312 1.00 98.12 116 ALA A C 1
ATOM 869 O O . ALA A 1 116 ? -2.477 -12.097 -3.458 1.00 98.12 116 ALA A O 1
ATOM 870 N N . ILE A 1 117 ? -1.111 -12.266 -1.692 1.00 98.12 117 ILE A N 1
ATOM 871 C CA . ILE A 1 117 ? -0.145 -13.168 -2.338 1.00 98.12 117 ILE A CA 1
ATOM 872 C C . ILE A 1 117 ? -0.768 -14.546 -2.602 1.00 98.12 117 ILE A C 1
ATOM 874 O O . ILE A 1 117 ? -0.577 -15.130 -3.663 1.00 98.12 117 ILE A O 1
ATOM 878 N N . ARG A 1 118 ? -1.510 -15.097 -1.633 1.00 97.56 118 ARG A N 1
ATOM 879 C CA . ARG A 1 118 ? -2.145 -16.422 -1.755 1.00 97.56 118 ARG A CA 1
ATOM 880 C C . ARG A 1 118 ? -3.213 -16.457 -2.848 1.00 97.56 118 ARG A C 1
ATOM 882 O O . ARG A 1 118 ? -3.331 -17.455 -3.553 1.00 97.56 118 ARG A O 1
ATOM 889 N N . PHE A 1 119 ? -4.021 -15.406 -2.922 1.00 97.19 119 PHE A N 1
ATOM 890 C CA . PHE A 1 119 ? -5.185 -15.302 -3.794 1.00 97.19 119 PHE A CA 1
ATOM 891 C C . PHE A 1 119 ? -4.913 -14.531 -5.083 1.00 97.19 119 PHE A C 1
ATOM 893 O O . PHE A 1 119 ? -5.857 -14.294 -5.835 1.00 97.19 119 PHE A O 1
ATOM 900 N N . ALA A 1 120 ? -3.649 -14.187 -5.338 1.00 94.25 120 ALA A N 1
ATOM 901 C CA . ALA A 1 120 ? -3.183 -13.580 -6.574 1.00 94.25 120 ALA A CA 1
ATOM 902 C C . ALA A 1 120 ? -3.758 -14.290 -7.809 1.00 94.25 120 ALA A C 1
ATOM 904 O O . ALA A 1 120 ? -3.943 -15.516 -7.820 1.00 94.25 120 ALA A O 1
ATOM 905 N N . TYR A 1 121 ? -4.050 -13.498 -8.839 1.00 89.12 121 TYR A N 1
ATOM 906 C CA . TYR A 1 121 ? -4.485 -13.994 -10.137 1.00 89.12 121 TYR A CA 1
ATOM 907 C C . TYR A 1 121 ? -3.364 -14.813 -10.789 1.00 89.12 121 TYR A C 1
ATOM 909 O O . TYR A 1 121 ? -2.183 -14.521 -10.607 1.00 89.12 121 TYR A O 1
ATOM 917 N N . VAL A 1 122 ? -3.756 -15.847 -11.535 1.00 85.25 122 VAL A N 1
ATOM 918 C CA . VAL A 1 122 ? -2.858 -16.755 -12.271 1.00 85.25 122 VAL A CA 1
ATOM 919 C C . VAL A 1 122 ? -3.286 -16.710 -13.730 1.00 85.25 122 VAL A C 1
ATOM 921 O O . VAL A 1 122 ? -4.428 -17.064 -14.041 1.00 85.25 122 VAL A O 1
ATOM 924 N N . ASP A 1 123 ? -2.408 -16.251 -14.619 1.00 83.50 123 ASP A N 1
ATOM 925 C CA . ASP A 1 123 ? -2.734 -15.961 -16.025 1.00 83.50 123 ASP A CA 1
ATOM 926 C C . ASP A 1 123 ? -3.999 -15.085 -16.176 1.00 83.50 123 ASP A C 1
ATOM 928 O O . ASP A 1 123 ? -4.932 -15.463 -16.888 1.00 83.50 123 ASP A O 1
ATOM 932 N N . GLU A 1 124 ? -4.100 -13.985 -15.417 1.00 82.38 124 GLU A N 1
ATOM 933 C CA . GLU A 1 124 ? -5.273 -13.078 -15.385 1.00 82.38 124 GLU A CA 1
ATOM 934 C C . GLU A 1 124 ? -6.597 -13.738 -14.954 1.00 82.38 124 GLU A C 1
ATOM 936 O O . GLU A 1 124 ? -7.673 -13.136 -15.001 1.00 82.38 124 GLU A O 1
ATOM 941 N N . ARG A 1 125 ? -6.560 -14.992 -14.493 1.00 88.12 125 ARG A N 1
ATOM 942 C CA . ARG A 1 125 ? -7.759 -15.700 -14.046 1.00 88.12 125 ARG A CA 1
ATOM 943 C C . ARG A 1 125 ? -7.929 -15.552 -12.538 1.00 88.12 125 ARG A C 1
ATOM 945 O O . ARG A 1 125 ? -6.967 -15.765 -11.795 1.00 88.12 125 ARG A O 1
ATOM 952 N N . PRO A 1 126 ? -9.159 -15.268 -12.064 1.00 84.25 126 PRO A N 1
ATOM 953 C CA . PRO A 1 126 ? -9.440 -15.220 -10.640 1.00 84.25 126 PRO A CA 1
ATOM 954 C C . PRO A 1 126 ? -9.068 -16.536 -9.964 1.00 84.25 126 PRO A C 1
ATOM 956 O O . PRO A 1 126 ? -9.466 -17.615 -10.418 1.00 84.25 126 PRO A O 1
ATOM 959 N N . ASN A 1 127 ? -8.373 -16.447 -8.835 1.00 91.50 127 ASN A N 1
ATOM 960 C CA . ASN A 1 127 ? -8.035 -17.614 -8.041 1.00 91.50 127 ASN A CA 1
ATOM 961 C C . ASN A 1 127 ? -9.326 -18.308 -7.532 1.00 91.50 127 ASN A C 1
ATOM 963 O O . ASN A 1 127 ? -10.155 -17.678 -6.865 1.00 91.50 127 ASN A O 1
ATOM 967 N N . PRO A 1 128 ? -9.555 -19.603 -7.818 1.00 93.31 128 PRO A N 1
ATOM 968 C CA . PRO A 1 128 ? -10.777 -20.291 -7.393 1.00 93.31 128 PRO A CA 1
ATOM 969 C C . PRO A 1 128 ? -10.875 -20.455 -5.867 1.00 93.31 128 PRO A C 1
ATOM 971 O O . PRO A 1 128 ? -11.980 -20.551 -5.320 1.00 93.31 128 PRO A O 1
ATOM 974 N N . GLU A 1 129 ? -9.740 -20.458 -5.162 1.00 95.69 129 GLU A N 1
ATOM 975 C CA . GLU A 1 129 ? -9.699 -20.511 -3.702 1.00 95.69 129 GLU A CA 1
ATOM 976 C C . GLU A 1 129 ? -10.282 -19.233 -3.087 1.00 95.69 129 GLU A C 1
ATOM 978 O O . GLU A 1 129 ? -11.092 -19.319 -2.160 1.00 95.69 129 GLU A O 1
ATOM 983 N N . LEU A 1 130 ? -9.966 -18.069 -3.668 1.00 95.50 130 LEU A N 1
ATOM 984 C CA . LEU A 1 130 ? -10.517 -16.774 -3.264 1.00 95.50 130 LEU A CA 1
ATOM 985 C C . LEU A 1 130 ? -12.045 -16.784 -3.315 1.00 95.50 130 LEU A C 1
ATOM 987 O O . LEU A 1 130 ? -12.712 -16.348 -2.380 1.00 95.50 130 LEU A O 1
ATOM 991 N N . ALA A 1 131 ? -12.615 -17.347 -4.383 1.00 93.94 131 ALA A N 1
ATOM 992 C CA . ALA A 1 131 ? -14.062 -17.416 -4.543 1.00 93.94 131 ALA A CA 1
ATOM 993 C C . ALA A 1 131 ? -14.743 -18.198 -3.418 1.00 93.94 131 ALA A C 1
ATOM 995 O O . ALA A 1 131 ? -15.736 -17.740 -2.855 1.00 93.94 131 ALA A O 1
ATOM 996 N N . THR A 1 132 ? -14.180 -19.351 -3.062 1.00 96.31 132 THR A N 1
ATOM 997 C CA . THR A 1 132 ? -14.687 -20.177 -1.959 1.00 96.31 132 THR A CA 1
ATOM 998 C C . THR A 1 132 ? -14.525 -19.458 -0.619 1.00 96.31 132 THR A C 1
ATOM 1000 O O . THR A 1 132 ? -15.432 -19.463 0.214 1.00 96.31 132 THR A O 1
ATOM 1003 N N . TRP A 1 133 ? -13.381 -18.804 -0.420 1.00 96.88 133 TRP A N 1
ATOM 1004 C CA . TRP A 1 133 ? -13.044 -18.110 0.816 1.00 96.88 133 TRP A CA 1
ATOM 1005 C C . TRP A 1 133 ? -13.932 -16.882 1.074 1.00 96.88 133 TRP A C 1
ATOM 1007 O O . TRP A 1 133 ? -14.414 -16.708 2.199 1.00 96.88 133 TRP A O 1
ATOM 1017 N N . CYS A 1 134 ? -14.199 -16.079 0.039 1.00 97.25 134 CYS A N 1
ATOM 1018 C CA . CYS A 1 134 ? -15.103 -14.928 0.085 1.00 97.25 134 CYS A CA 1
ATOM 1019 C C . CYS A 1 134 ? -16.568 -15.356 0.229 1.00 97.25 134 CYS A C 1
ATOM 1021 O O . CYS A 1 134 ? -17.291 -14.784 1.044 1.00 97.25 134 CYS A O 1
ATOM 1023 N N . ALA A 1 135 ? -17.004 -16.406 -0.479 1.00 96.88 135 ALA A N 1
ATOM 1024 C CA . ALA A 1 135 ? -18.372 -16.918 -0.365 1.00 96.88 135 ALA A CA 1
ATOM 1025 C C . ALA A 1 135 ? -18.712 -17.345 1.073 1.00 96.88 135 ALA A C 1
ATOM 1027 O O . ALA A 1 135 ? -19.791 -17.029 1.570 1.00 96.88 135 ALA A O 1
ATOM 1028 N N . ALA A 1 136 ? -17.771 -17.982 1.778 1.00 97.75 136 ALA A N 1
ATOM 1029 C CA . ALA A 1 136 ? -17.938 -18.366 3.183 1.00 97.75 136 ALA A CA 1
ATOM 1030 C C . ALA A 1 136 ? -18.109 -17.171 4.144 1.00 97.75 136 ALA A C 1
ATOM 1032 O O . ALA A 1 136 ? -18.563 -17.354 5.272 1.00 97.75 136 ALA A O 1
ATOM 1033 N N . ARG A 1 137 ? -17.745 -15.960 3.709 1.00 97.31 137 ARG A N 1
ATOM 1034 C CA . ARG A 1 137 ? -17.819 -14.712 4.485 1.00 97.31 137 ARG A CA 1
ATOM 1035 C C . ARG A 1 137 ? -18.917 -13.765 4.002 1.00 97.31 137 ARG A C 1
ATOM 1037 O O . ARG A 1 137 ? -19.135 -12.732 4.624 1.00 97.31 137 ARG A O 1
ATOM 1044 N N . GLY A 1 138 ? -19.605 -14.107 2.911 1.00 97.12 138 GLY A N 1
ATOM 1045 C CA . GLY A 1 138 ? -20.541 -13.197 2.249 1.00 97.12 138 GLY A CA 1
ATOM 1046 C C . GLY A 1 138 ? -19.844 -11.982 1.630 1.00 97.12 138 GLY A C 1
ATOM 1047 O O . GLY A 1 138 ? -20.415 -10.898 1.601 1.00 97.12 138 GLY A O 1
ATOM 1048 N N . TRP A 1 139 ? -18.595 -12.146 1.192 1.00 97.44 139 TRP A N 1
ATOM 1049 C CA . TRP A 1 139 ? -17.768 -11.077 0.638 1.00 97.44 139 TRP A CA 1
ATOM 1050 C C . TRP A 1 139 ? -17.742 -11.119 -0.887 1.00 97.44 139 TRP A C 1
ATOM 1052 O O . TRP A 1 139 ? -17.780 -12.191 -1.495 1.00 97.44 139 TRP A O 1
ATOM 1062 N N . GLU A 1 140 ? -17.658 -9.942 -1.501 1.00 96.44 140 GLU A N 1
ATOM 1063 C CA . GLU A 1 140 ? -17.409 -9.798 -2.933 1.00 96.44 140 GLU A CA 1
ATOM 1064 C C . GLU A 1 140 ? -15.906 -10.007 -3.196 1.00 96.44 140 GLU A C 1
ATOM 1066 O O . GLU A 1 140 ? -15.063 -9.586 -2.402 1.00 96.44 140 GLU A O 1
ATOM 1071 N N . ARG A 1 141 ? -15.571 -10.756 -4.251 1.00 95.50 141 ARG A N 1
ATOM 1072 C CA . ARG A 1 141 ? -14.211 -11.272 -4.468 1.00 95.50 141 ARG A CA 1
ATOM 1073 C C . ARG A 1 141 ? -13.253 -10.176 -4.893 1.00 95.50 141 ARG A C 1
ATOM 1075 O O . ARG A 1 141 ? -12.142 -10.139 -4.379 1.00 95.50 141 ARG A O 1
ATOM 1082 N N . HIS A 1 142 ? -13.680 -9.344 -5.839 1.00 93.88 142 HIS A N 1
ATOM 1083 C CA . HIS A 1 142 ? -12.845 -8.301 -6.413 1.00 93.88 142 HIS A CA 1
ATOM 1084 C C . HIS A 1 142 ? -12.510 -7.254 -5.352 1.00 93.88 142 HIS A C 1
ATOM 1086 O O . HIS A 1 142 ? -11.345 -7.106 -5.009 1.00 93.88 142 HIS A O 1
ATOM 1092 N N . ARG A 1 143 ? -13.524 -6.707 -4.678 1.00 95.12 143 ARG A N 1
ATOM 1093 C CA . ARG A 1 143 ? -13.357 -5.757 -3.573 1.00 95.12 143 ARG A CA 1
ATOM 1094 C C . ARG A 1 143 ? -12.496 -6.293 -2.440 1.00 95.12 143 ARG A C 1
ATOM 1096 O O . ARG A 1 143 ? -11.718 -5.551 -1.851 1.00 95.12 143 ARG A O 1
ATOM 1103 N N . TYR A 1 144 ? -12.640 -7.572 -2.084 1.00 97.56 144 TYR A N 1
ATOM 1104 C CA . TYR A 1 144 ? -11.767 -8.145 -1.062 1.00 97.56 144 TYR A CA 1
ATOM 1105 C C . TYR A 1 144 ? -10.313 -8.216 -1.530 1.00 97.56 144 TYR A C 1
ATOM 1107 O O . TYR A 1 144 ? -9.409 -7.971 -0.731 1.00 97.56 144 TYR A O 1
ATOM 1115 N N . PHE A 1 145 ? -10.087 -8.584 -2.791 1.00 97.00 145 PHE A N 1
ATOM 1116 C CA . PHE A 1 145 ? -8.744 -8.643 -3.347 1.00 97.00 145 PHE A CA 1
ATOM 1117 C C . PHE A 1 145 ? -8.081 -7.264 -3.330 1.00 97.00 145 PHE A C 1
ATOM 1119 O O . PHE A 1 145 ? -6.962 -7.164 -2.836 1.00 97.00 145 PHE A O 1
ATOM 1126 N N . ASP A 1 146 ? -8.801 -6.210 -3.713 1.00 95.75 146 ASP A N 1
ATOM 1127 C CA . ASP A 1 146 ? -8.295 -4.832 -3.672 1.00 95.75 146 ASP A CA 1
ATOM 1128 C C . ASP A 1 146 ? -7.894 -4.436 -2.239 1.00 95.75 146 ASP A C 1
ATOM 1130 O O . ASP A 1 146 ? -6.775 -3.992 -1.991 1.00 95.75 146 ASP A O 1
ATOM 1134 N N . VAL A 1 147 ? -8.756 -4.725 -1.254 1.00 97.31 147 VAL A N 1
ATOM 1135 C CA . VAL A 1 147 ? -8.459 -4.516 0.177 1.00 97.31 147 VAL A CA 1
ATOM 1136 C C . VAL A 1 147 ? -7.223 -5.302 0.633 1.00 97.31 147 VAL A C 1
ATOM 1138 O O . VAL A 1 147 ? -6.445 -4.817 1.459 1.00 97.31 147 VAL A O 1
ATOM 1141 N N . ALA A 1 148 ? -7.037 -6.527 0.139 1.00 98.31 148 ALA A N 1
ATOM 1142 C CA . ALA A 1 148 ? -5.879 -7.352 0.465 1.00 98.31 148 ALA A CA 1
ATOM 1143 C C . ALA A 1 148 ? -4.588 -6.780 -0.147 1.00 98.31 148 ALA A C 1
ATOM 1145 O O . ALA A 1 148 ? -3.561 -6.747 0.533 1.00 98.31 148 ALA A O 1
ATOM 1146 N N . VAL A 1 149 ? -4.636 -6.290 -1.390 1.00 97.94 149 VAL A N 1
ATOM 1147 C CA . VAL A 1 149 ? -3.513 -5.608 -2.052 1.00 97.94 149 VAL A CA 1
ATOM 1148 C C . VAL A 1 149 ? -3.151 -4.320 -1.305 1.00 97.94 149 VAL A C 1
ATOM 1150 O O . VAL A 1 149 ? -1.979 -4.107 -0.996 1.00 97.94 149 VAL A O 1
ATOM 1153 N N . SER A 1 150 ? -4.131 -3.516 -0.877 1.00 96.75 150 SER A N 1
ATOM 1154 C CA . SER A 1 150 ? -3.863 -2.356 -0.011 1.00 96.75 150 SER A CA 1
ATOM 1155 C C . SER A 1 150 ? -3.224 -2.764 1.320 1.00 96.75 150 SER A C 1
ATOM 1157 O O . SER A 1 150 ? -2.282 -2.120 1.778 1.00 96.75 150 SER A O 1
ATOM 1159 N N . ALA A 1 151 ? -3.675 -3.864 1.936 1.00 98.31 151 ALA A N 1
ATOM 1160 C CA . ALA A 1 151 ? -3.058 -4.389 3.155 1.00 98.31 151 ALA A CA 1
ATOM 1161 C C . ALA A 1 151 ? -1.593 -4.801 2.939 1.00 98.31 151 ALA A C 1
ATOM 1163 O O . ALA A 1 151 ? -0.772 -4.607 3.834 1.00 98.31 151 ALA A O 1
ATOM 1164 N N . LEU A 1 152 ? -1.245 -5.329 1.761 1.00 98.62 152 LEU A N 1
ATOM 1165 C CA . LEU A 1 152 ? 0.141 -5.620 1.392 1.00 98.62 152 LEU A CA 1
ATOM 1166 C C . LEU A 1 152 ? 0.985 -4.343 1.317 1.00 98.62 152 LEU A C 1
ATOM 1168 O O . LEU A 1 152 ? 2.066 -4.314 1.906 1.00 98.62 152 LEU A O 1
ATOM 1172 N N . ALA A 1 153 ? 0.469 -3.286 0.684 1.00 97.00 153 ALA A N 1
ATOM 1173 C CA . ALA A 1 153 ? 1.145 -1.990 0.645 1.00 97.00 153 ALA A CA 1
ATOM 1174 C C . ALA A 1 153 ? 1.347 -1.406 2.057 1.00 97.00 153 ALA A C 1
ATOM 1176 O O . ALA A 1 153 ? 2.430 -0.947 2.423 1.00 97.00 153 ALA A O 1
ATOM 1177 N N . TYR A 1 154 ? 0.325 -1.501 2.911 1.00 97.50 154 TYR A N 1
ATOM 1178 C CA . TYR A 1 154 ? 0.419 -1.081 4.307 1.00 97.50 154 TYR A CA 1
ATOM 1179 C C . TYR A 1 154 ? 1.414 -1.912 5.123 1.00 97.50 154 TYR A C 1
ATOM 1181 O O . TYR A 1 154 ? 2.161 -1.348 5.924 1.00 97.50 154 TYR A O 1
ATOM 1189 N N . ALA A 1 155 ? 1.475 -3.230 4.909 1.00 97.94 155 ALA A N 1
ATOM 1190 C CA . ALA A 1 155 ? 2.452 -4.099 5.562 1.00 97.94 155 ALA A CA 1
ATOM 1191 C C . ALA A 1 155 ? 3.895 -3.694 5.227 1.00 97.94 155 ALA A C 1
ATOM 1193 O O . ALA A 1 155 ? 4.785 -3.879 6.057 1.00 97.94 155 ALA A O 1
ATOM 1194 N N . GLY A 1 156 ? 4.124 -3.123 4.040 1.00 96.50 156 GLY A N 1
ATOM 1195 C CA . GLY A 1 156 ? 5.432 -2.652 3.598 1.00 96.50 156 GLY A CA 1
ATOM 1196 C C . GLY A 1 156 ? 6.019 -1.499 4.412 1.00 96.50 156 GLY A C 1
ATOM 1197 O O . GLY A 1 156 ? 7.236 -1.333 4.438 1.00 96.50 156 GLY A O 1
ATOM 1198 N N . ARG A 1 157 ? 5.183 -0.765 5.155 1.00 95.19 157 ARG A N 1
ATOM 1199 C CA . ARG A 1 157 ? 5.618 0.323 6.045 1.00 95.19 157 ARG A CA 1
ATOM 1200 C C . ARG A 1 157 ? 6.334 -0.176 7.305 1.00 95.19 157 ARG A C 1
ATOM 1202 O O . ARG A 1 157 ? 7.018 0.603 7.963 1.00 95.19 157 ARG A O 1
ATOM 1209 N N . ASP A 1 158 ? 6.199 -1.460 7.647 1.00 97.31 158 ASP A N 1
ATOM 1210 C CA . ASP A 1 158 ? 6.875 -2.080 8.791 1.00 97.31 158 ASP A CA 1
ATOM 1211 C C . ASP A 1 158 ? 7.957 -3.080 8.326 1.00 97.31 158 ASP A C 1
ATOM 1213 O O . ASP A 1 158 ? 7.711 -3.904 7.438 1.00 97.31 158 ASP A O 1
ATOM 1217 N N . PRO A 1 159 ? 9.154 -3.104 8.948 1.00 97.12 159 PRO A N 1
ATOM 1218 C CA . PRO A 1 159 ? 10.220 -4.037 8.578 1.00 97.12 159 PRO A CA 1
ATOM 1219 C C . PRO A 1 159 ? 9.837 -5.525 8.619 1.00 97.12 159 PRO A C 1
ATOM 1221 O O . PRO A 1 159 ? 10.433 -6.327 7.894 1.00 97.12 159 PRO A O 1
ATOM 1224 N N . ARG A 1 160 ? 8.847 -5.926 9.431 1.00 98.12 160 ARG A N 1
ATOM 1225 C CA . ARG A 1 160 ? 8.317 -7.301 9.463 1.00 98.12 160 ARG A CA 1
ATOM 1226 C C . ARG A 1 160 ? 7.659 -7.697 8.140 1.00 98.12 160 ARG A C 1
ATOM 1228 O O . ARG A 1 160 ? 7.644 -8.884 7.814 1.00 98.12 160 ARG A O 1
ATOM 1235 N N . GLY A 1 161 ? 7.155 -6.734 7.365 1.00 98.19 161 GLY A N 1
ATOM 1236 C CA . GLY A 1 161 ? 6.512 -6.951 6.068 1.00 98.19 161 GLY A CA 1
ATOM 1237 C C . GLY A 1 161 ? 7.469 -7.312 4.939 1.00 98.19 161 GLY A C 1
ATOM 1238 O O . GLY A 1 161 ? 7.040 -7.911 3.956 1.00 98.19 161 GLY A O 1
ATOM 1239 N N . ARG A 1 162 ? 8.776 -7.064 5.086 1.00 97.88 162 ARG A N 1
ATOM 1240 C CA . ARG A 1 162 ? 9.770 -7.274 4.015 1.00 97.88 162 ARG A CA 1
ATOM 1241 C C . ARG A 1 162 ? 9.761 -8.684 3.429 1.00 97.88 162 ARG A C 1
ATOM 1243 O O . ARG A 1 162 ? 9.892 -8.855 2.221 1.00 97.88 162 ARG A O 1
ATOM 1250 N N . ALA A 1 163 ? 9.580 -9.706 4.267 1.00 98.19 163 ALA A N 1
ATOM 1251 C CA . ALA A 1 163 ? 9.508 -11.089 3.796 1.00 98.19 163 ALA A CA 1
ATOM 1252 C C . ALA A 1 163 ? 8.240 -11.366 2.964 1.00 98.19 163 ALA A C 1
ATOM 1254 O O . ALA A 1 163 ? 8.281 -12.180 2.043 1.00 98.19 163 ALA A O 1
ATOM 1255 N N . LEU A 1 164 ? 7.121 -10.699 3.274 1.00 98.38 164 LEU A N 1
ATOM 1256 C CA . LEU A 1 164 ? 5.900 -10.765 2.468 1.00 98.38 164 LEU A CA 1
ATOM 1257 C C . LEU A 1 164 ? 6.096 -10.030 1.140 1.00 98.38 164 LEU A C 1
ATOM 1259 O O . LEU A 1 164 ? 5.814 -10.616 0.101 1.00 98.38 164 LEU A O 1
ATOM 1263 N N . LEU A 1 165 ? 6.663 -8.821 1.157 1.00 98.50 165 LEU A N 1
ATOM 1264 C CA . LEU A 1 165 ? 6.931 -8.053 -0.062 1.00 98.50 165 LEU A CA 1
ATOM 1265 C C . LEU A 1 165 ? 7.879 -8.788 -1.023 1.00 98.50 165 LEU A C 1
ATOM 1267 O O . LEU A 1 165 ? 7.595 -8.890 -2.212 1.00 98.50 165 LEU A O 1
ATOM 1271 N N . ARG A 1 166 ? 8.963 -9.399 -0.519 1.00 98.56 166 ARG A N 1
ATOM 1272 C CA . ARG A 1 166 ? 9.859 -10.218 -1.361 1.00 98.56 166 ARG A CA 1
ATOM 1273 C C . ARG A 1 166 ? 9.119 -11.388 -2.014 1.00 98.56 166 ARG A C 1
ATOM 1275 O O . ARG A 1 166 ? 9.365 -11.698 -3.169 1.00 98.56 166 ARG A O 1
ATOM 1282 N N . ARG A 1 167 ? 8.184 -12.030 -1.303 1.00 98.62 167 ARG A N 1
ATOM 1283 C CA . ARG A 1 167 ? 7.329 -13.077 -1.894 1.00 98.62 167 ARG A CA 1
ATOM 1284 C C . ARG A 1 167 ? 6.371 -12.509 -2.942 1.00 98.62 167 ARG A C 1
ATOM 1286 O O . ARG A 1 167 ? 6.131 -13.177 -3.940 1.00 98.62 167 ARG A O 1
ATOM 1293 N N . ALA A 1 168 ? 5.838 -11.312 -2.713 1.00 98.56 168 ALA A N 1
ATOM 1294 C CA . ALA A 1 168 ? 4.941 -10.631 -3.638 1.00 98.56 168 ALA A CA 1
ATOM 1295 C C . ALA A 1 168 ? 5.622 -10.263 -4.969 1.00 98.56 168 ALA A C 1
ATOM 1297 O O . ALA A 1 168 ? 4.990 -10.409 -6.008 1.00 98.56 168 ALA A O 1
ATOM 1298 N N . LEU A 1 169 ? 6.922 -9.932 -4.976 1.00 98.50 169 LEU A N 1
ATOM 1299 C CA . LEU A 1 169 ? 7.700 -9.730 -6.215 1.00 98.50 169 LEU A CA 1
ATOM 1300 C C . LEU A 1 169 ? 7.750 -10.968 -7.130 1.00 98.50 169 LEU A C 1
ATOM 1302 O O . LEU A 1 169 ? 8.044 -10.844 -8.316 1.00 98.50 169 LEU A O 1
ATOM 1306 N N . HIS A 1 170 ? 7.448 -12.161 -6.613 1.00 97.56 170 HIS A N 1
ATOM 1307 C CA . HIS A 1 170 ? 7.359 -13.398 -7.397 1.00 97.56 170 HIS A CA 1
ATOM 1308 C C . HIS A 1 170 ? 5.918 -13.779 -7.774 1.00 97.56 170 HIS A C 1
ATOM 1310 O O . HIS A 1 170 ? 5.690 -14.875 -8.281 1.00 97.56 170 HIS A O 1
ATOM 1316 N N . SER A 1 171 ? 4.945 -12.911 -7.495 1.00 97.25 171 SER A N 1
ATOM 1317 C CA . SER A 1 171 ? 3.552 -13.099 -7.896 1.00 97.25 171 SER A CA 1
ATOM 1318 C C . SER A 1 171 ? 3.393 -13.001 -9.417 1.00 97.25 171 SER A C 1
ATOM 1320 O O . SER A 1 171 ? 4.112 -12.251 -10.079 1.00 97.25 171 SER A O 1
ATOM 1322 N N . GLU A 1 172 ? 2.414 -13.729 -9.955 1.00 95.31 172 GLU A N 1
ATOM 1323 C CA . GLU A 1 172 ? 1.948 -13.601 -11.345 1.00 95.31 172 GLU A CA 1
ATOM 1324 C C . GLU A 1 172 ? 0.884 -12.500 -11.511 1.00 95.31 172 GLU A C 1
ATOM 1326 O O . GLU A 1 172 ? 0.502 -12.165 -12.627 1.00 95.31 172 GLU A O 1
ATOM 1331 N N . SER A 1 173 ? 0.401 -11.929 -10.405 1.00 95.81 173 SER A N 1
ATOM 1332 C CA . SER A 1 173 ? -0.565 -10.829 -10.405 1.00 95.81 173 SER A CA 1
ATOM 1333 C C . SER A 1 173 ? 0.166 -9.495 -10.403 1.00 95.81 173 SER A C 1
ATOM 1335 O O . SER A 1 173 ? 0.902 -9.216 -9.453 1.00 95.81 173 SER A O 1
ATOM 1337 N N . ILE A 1 174 ? -0.090 -8.667 -11.418 1.00 95.50 174 ILE A N 1
ATOM 1338 C CA . ILE A 1 174 ? 0.566 -7.368 -11.573 1.00 95.50 174 ILE A CA 1
ATOM 1339 C C . ILE A 1 174 ? 0.291 -6.432 -10.392 1.00 95.50 174 ILE A C 1
ATOM 1341 O O . ILE A 1 174 ? 1.248 -5.934 -9.816 1.00 95.50 174 ILE A O 1
ATOM 1345 N N . ASP A 1 175 ? -0.954 -6.349 -9.908 1.00 95.56 175 ASP A N 1
ATOM 1346 C CA . ASP A 1 175 ? -1.327 -5.510 -8.751 1.00 95.56 175 ASP A CA 1
ATOM 1347 C C . ASP A 1 175 ? -0.535 -5.863 -7.477 1.00 95.56 175 ASP A C 1
ATOM 1349 O O . ASP A 1 175 ? -0.182 -5.014 -6.660 1.00 95.56 175 ASP A O 1
ATOM 1353 N N . VAL A 1 176 ? -0.229 -7.153 -7.290 1.00 97.81 176 VAL A N 1
ATOM 1354 C CA . VAL A 1 176 ? 0.538 -7.644 -6.134 1.00 97.81 176 VAL A CA 1
ATOM 1355 C C . VAL A 1 176 ? 2.018 -7.285 -6.272 1.00 97.81 176 VAL A C 1
ATOM 1357 O O . VAL A 1 176 ? 2.670 -6.983 -5.271 1.00 97.81 176 VAL A O 1
ATOM 1360 N N . VAL A 1 177 ? 2.551 -7.328 -7.497 1.00 97.94 177 VAL A N 1
ATOM 1361 C CA . VAL A 1 177 ? 3.926 -6.908 -7.794 1.00 97.94 177 VAL A CA 1
ATOM 1362 C C . VAL A 1 177 ? 4.055 -5.397 -7.660 1.00 97.94 177 VAL A C 1
ATOM 1364 O O . VAL A 1 177 ? 4.969 -4.945 -6.980 1.00 97.94 177 VAL A O 1
ATOM 1367 N N . GLU A 1 178 ? 3.124 -4.631 -8.223 1.00 97.25 178 GLU A N 1
ATOM 1368 C CA . GLU A 1 178 ? 3.065 -3.173 -8.119 1.00 97.25 178 GLU A CA 1
ATOM 1369 C C . GLU A 1 178 ? 3.061 -2.726 -6.657 1.00 97.25 178 GLU A C 1
ATOM 1371 O O . GLU A 1 178 ? 3.942 -1.976 -6.235 1.00 97.25 178 GLU A O 1
ATOM 1376 N N . ALA A 1 179 ? 2.157 -3.280 -5.841 1.00 97.81 179 ALA A N 1
ATOM 1377 C CA . ALA A 1 179 ? 2.104 -2.982 -4.414 1.00 97.81 179 ALA A CA 1
ATOM 1378 C C . ALA A 1 179 ? 3.436 -3.279 -3.705 1.00 97.81 179 ALA A C 1
ATOM 1380 O O . ALA A 1 179 ? 3.827 -2.547 -2.792 1.00 97.81 179 ALA A O 1
ATOM 1381 N N . ALA A 1 180 ? 4.155 -4.330 -4.115 1.00 98.56 180 ALA A N 1
ATOM 1382 C CA . ALA A 1 180 ? 5.471 -4.647 -3.573 1.00 98.56 180 ALA A CA 1
ATOM 1383 C C . ALA A 1 180 ? 6.555 -3.656 -4.020 1.00 98.56 180 ALA A C 1
ATOM 1385 O O . ALA A 1 180 ? 7.338 -3.223 -3.175 1.00 98.56 180 ALA A O 1
ATOM 1386 N N . VAL A 1 181 ? 6.589 -3.280 -5.302 1.00 98.31 181 VAL A N 1
ATOM 1387 C CA . VAL A 1 181 ? 7.549 -2.307 -5.852 1.00 98.31 181 VAL A CA 1
ATOM 1388 C C . VAL A 1 181 ? 7.368 -0.946 -5.185 1.00 98.31 181 VAL A C 1
ATOM 1390 O O . VAL A 1 181 ? 8.322 -0.441 -4.597 1.00 98.31 181 VAL A O 1
ATOM 1393 N N . VAL A 1 182 ? 6.141 -0.415 -5.166 1.00 97.12 182 VAL A N 1
ATOM 1394 C CA . VAL A 1 182 ? 5.808 0.860 -4.504 1.00 97.12 182 VAL A CA 1
ATOM 1395 C C . VAL A 1 182 ? 6.193 0.826 -3.024 1.00 97.12 182 VAL A C 1
ATOM 1397 O O . VAL A 1 182 ? 6.772 1.774 -2.498 1.00 97.12 182 VAL A O 1
ATOM 1400 N N . SER A 1 183 ? 5.935 -0.291 -2.335 1.00 97.25 183 SER A N 1
ATOM 1401 C CA . SER A 1 183 ? 6.296 -0.424 -0.918 1.00 97.25 183 SER A CA 1
ATOM 1402 C C . SER A 1 183 ? 7.803 -0.414 -0.673 1.00 97.25 183 SER A C 1
ATOM 1404 O O . SER A 1 183 ? 8.254 0.141 0.329 1.00 97.25 183 SER A O 1
ATOM 1406 N N . PHE A 1 184 ? 8.591 -1.049 -1.543 1.00 98.19 184 PHE A N 1
ATOM 1407 C CA . PHE A 1 184 ? 10.046 -1.033 -1.419 1.00 98.19 184 PHE A CA 1
ATOM 1408 C C . PHE A 1 184 ? 10.647 0.326 -1.780 1.00 98.19 184 PHE A C 1
ATOM 1410 O O . PHE A 1 184 ? 11.584 0.746 -1.097 1.00 98.19 184 PHE A O 1
ATOM 1417 N N . ALA A 1 185 ? 10.073 1.018 -2.768 1.00 97.12 185 ALA A N 1
ATOM 1418 C CA . ALA A 1 185 ? 10.445 2.382 -3.128 1.00 97.12 185 ALA A CA 1
ATOM 1419 C C . ALA A 1 185 ? 10.195 3.351 -1.969 1.00 97.12 185 ALA A C 1
ATOM 1421 O O . ALA A 1 185 ? 11.131 3.991 -1.501 1.00 97.12 185 ALA A O 1
ATOM 1422 N N . ALA A 1 186 ? 8.996 3.332 -1.378 1.00 95.12 186 ALA A N 1
ATOM 1423 C CA . ALA A 1 186 ? 8.669 4.144 -0.203 1.00 95.12 186 ALA A CA 1
ATOM 1424 C C . ALA A 1 186 ? 9.544 3.832 1.031 1.00 95.12 186 ALA A C 1
ATOM 1426 O O . ALA A 1 186 ? 9.716 4.671 1.915 1.00 95.12 186 ALA A O 1
ATOM 1427 N N . ALA A 1 187 ? 10.086 2.613 1.124 1.00 95.56 187 ALA A N 1
ATOM 1428 C CA . ALA A 1 187 ? 11.018 2.214 2.177 1.00 95.56 187 ALA A CA 1
ATOM 1429 C C . ALA A 1 187 ? 12.496 2.492 1.833 1.00 95.56 187 ALA A C 1
ATOM 1431 O O . ALA A 1 187 ? 13.361 2.208 2.670 1.00 95.56 187 ALA A O 1
ATOM 1432 N N . HIS A 1 188 ? 12.783 2.992 0.625 1.00 96.62 188 HIS A N 1
ATOM 1433 C CA . HIS A 1 188 ? 14.116 3.157 0.038 1.00 96.62 188 HIS A CA 1
ATOM 1434 C C . HIS A 1 188 ? 15.007 1.907 0.212 1.00 96.62 188 HIS A C 1
ATOM 1436 O O . HIS A 1 188 ? 16.199 1.997 0.516 1.00 96.62 188 HIS A O 1
ATOM 1442 N N . ASP A 1 189 ? 14.434 0.702 0.078 1.00 97.56 189 ASP A N 1
ATOM 1443 C CA . ASP A 1 189 ? 15.180 -0.555 0.230 1.00 97.56 189 ASP A CA 1
ATOM 1444 C C . ASP A 1 189 ? 15.818 -0.954 -1.105 1.00 97.56 189 ASP A C 1
ATOM 1446 O O . ASP A 1 189 ? 15.234 -1.671 -1.913 1.00 97.56 189 ASP A O 1
ATOM 1450 N N . GLU A 1 190 ? 17.025 -0.461 -1.376 1.00 97.81 190 GLU A N 1
ATOM 1451 C CA . GLU A 1 190 ? 17.722 -0.748 -2.639 1.00 97.81 190 GLU A CA 1
ATOM 1452 C C . GLU A 1 190 ? 18.212 -2.202 -2.746 1.00 97.81 190 GLU A C 1
ATOM 1454 O O . GLU A 1 190 ? 18.607 -2.661 -3.819 1.00 97.81 190 GLU A O 1
ATOM 1459 N N . SER A 1 191 ? 18.179 -2.966 -1.647 1.00 97.81 191 SER A N 1
ATOM 1460 C CA . SER A 1 191 ? 18.671 -4.350 -1.621 1.00 97.81 191 SER A CA 1
ATOM 1461 C C . SER A 1 191 ? 17.807 -5.333 -2.416 1.00 97.81 191 SER A C 1
ATOM 1463 O O . SER A 1 191 ? 18.163 -6.509 -2.502 1.00 97.81 191 SER A O 1
ATOM 1465 N N . VAL A 1 192 ? 16.667 -4.871 -2.937 1.00 98.31 192 VAL A N 1
ATOM 1466 C CA . VAL A 1 192 ? 15.726 -5.641 -3.762 1.00 98.31 192 VAL A CA 1
ATOM 1467 C C . VAL A 1 192 ? 15.684 -5.194 -5.222 1.00 98.31 192 VAL A C 1
ATOM 1469 O O . VAL A 1 192 ? 14.908 -5.751 -5.991 1.00 98.31 192 VAL A O 1
ATOM 1472 N N . LEU A 1 193 ? 16.478 -4.194 -5.625 1.00 98.50 193 LEU A N 1
ATOM 1473 C CA . LEU A 1 193 ? 16.460 -3.687 -7.001 1.00 98.50 193 LEU A CA 1
ATOM 1474 C C . LEU A 1 193 ? 16.677 -4.783 -8.065 1.00 98.50 193 LEU A C 1
ATOM 1476 O O . LEU A 1 193 ? 15.955 -4.757 -9.062 1.00 98.50 193 LEU A O 1
ATOM 1480 N N . PRO A 1 194 ? 17.583 -5.771 -7.883 1.00 98.50 194 PRO A N 1
ATOM 1481 C CA . PRO A 1 194 ? 17.701 -6.883 -8.827 1.00 98.50 194 PRO A CA 1
ATOM 1482 C C . PRO A 1 194 ? 16.410 -7.705 -8.947 1.00 98.50 194 PRO A C 1
ATOM 1484 O O . PRO A 1 194 ? 15.976 -8.018 -10.052 1.00 98.50 194 PRO A O 1
ATOM 1487 N N . GLU A 1 195 ? 15.764 -8.024 -7.824 1.00 98.50 195 GLU A N 1
ATOM 1488 C CA . GLU A 1 195 ? 14.501 -8.762 -7.813 1.00 98.50 195 GLU A CA 1
ATOM 1489 C C . GLU A 1 195 ? 13.343 -7.949 -8.409 1.00 98.50 195 GLU A C 1
ATOM 1491 O O . GLU A 1 195 ? 12.470 -8.531 -9.049 1.00 98.50 195 GLU A O 1
ATOM 1496 N N . ILE A 1 196 ? 13.334 -6.623 -8.232 1.00 98.44 196 ILE A N 1
ATOM 1497 C CA . ILE A 1 196 ? 12.362 -5.723 -8.870 1.00 98.44 196 ILE A CA 1
ATOM 1498 C C . ILE A 1 196 ? 12.566 -5.697 -10.389 1.00 98.44 196 ILE A C 1
ATOM 1500 O O . ILE A 1 196 ? 11.593 -5.837 -11.125 1.00 98.44 196 ILE A O 1
ATOM 1504 N N . GLU A 1 197 ? 13.808 -5.589 -10.871 1.00 98.38 197 GLU A N 1
ATOM 1505 C CA . GLU A 1 197 ? 14.127 -5.637 -12.306 1.00 98.38 197 GLU A CA 1
ATOM 1506 C C . GLU A 1 197 ? 13.630 -6.945 -12.944 1.00 98.38 197 GLU A C 1
ATOM 1508 O O . GLU A 1 197 ? 12.958 -6.922 -13.977 1.00 98.38 197 GLU A O 1
ATOM 1513 N N . GLU A 1 198 ? 13.883 -8.086 -12.293 1.00 98.12 198 GLU A N 1
ATOM 1514 C CA . GLU A 1 198 ? 13.353 -9.389 -12.716 1.00 98.12 198 GLU A CA 1
ATOM 1515 C C . GLU A 1 198 ? 11.817 -9.448 -12.676 1.00 98.12 198 GLU A C 1
ATOM 1517 O O . GLU A 1 198 ? 11.206 -10.164 -13.475 1.00 98.12 198 GLU A O 1
ATOM 1522 N N . ALA A 1 199 ? 11.180 -8.723 -11.749 1.00 97.81 199 ALA A N 1
ATOM 1523 C CA . ALA A 1 199 ? 9.728 -8.632 -11.658 1.00 97.81 199 ALA A CA 1
ATOM 1524 C C . ALA A 1 199 ? 9.120 -7.873 -12.833 1.00 97.81 199 ALA A C 1
ATOM 1526 O O . ALA A 1 199 ? 8.239 -8.403 -13.510 1.00 97.81 199 ALA A O 1
ATOM 1527 N N . ILE A 1 200 ? 9.627 -6.670 -13.093 1.00 97.31 200 ILE A N 1
ATOM 1528 C CA . ILE A 1 200 ? 9.141 -5.773 -14.145 1.00 97.31 200 ILE A CA 1
ATOM 1529 C C . ILE A 1 200 ? 9.359 -6.392 -15.526 1.00 97.31 200 ILE A C 1
ATOM 1531 O O . ILE A 1 200 ? 8.476 -6.331 -16.376 1.00 97.31 200 ILE A O 1
ATOM 1535 N N . ALA A 1 201 ? 10.485 -7.080 -15.742 1.00 96.81 201 ALA A N 1
ATOM 1536 C CA . ALA A 1 201 ? 10.802 -7.712 -17.024 1.00 96.81 201 ALA A CA 1
ATOM 1537 C C . ALA A 1 201 ? 9.776 -8.769 -17.491 1.00 96.81 201 ALA A C 1
ATOM 1539 O O . ALA A 1 201 ? 9.828 -9.196 -18.646 1.00 96.81 201 ALA A O 1
ATOM 1540 N N . ARG A 1 202 ? 8.851 -9.210 -16.622 1.00 96.19 202 ARG A N 1
ATOM 1541 C CA . ARG A 1 202 ? 7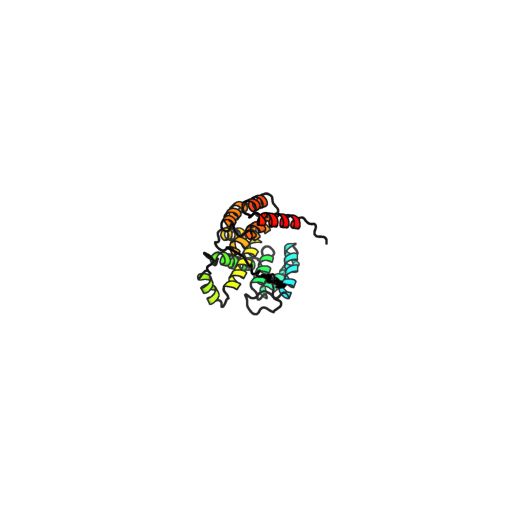.739 -10.100 -16.995 1.00 96.19 202 ARG A CA 1
ATOM 1542 C C . ARG A 1 202 ? 6.602 -9.387 -17.738 1.00 96.19 202 ARG A C 1
ATOM 1544 O O . ARG A 1 202 ? 5.857 -10.077 -18.427 1.00 96.19 202 ARG A O 1
ATOM 1551 N N . TRP A 1 203 ? 6.510 -8.061 -17.629 1.00 95.31 203 TRP A N 1
ATOM 1552 C CA . TRP A 1 203 ? 5.491 -7.209 -18.257 1.00 95.31 203 TRP A CA 1
ATOM 1553 C C . TRP A 1 203 ? 6.143 -6.003 -18.952 1.00 95.31 203 TRP A C 1
ATOM 1555 O O . TRP A 1 203 ? 5.958 -4.866 -18.523 1.00 95.31 203 TRP A O 1
ATOM 1565 N N . PRO A 1 204 ? 6.950 -6.225 -20.008 1.00 93.25 204 PRO A N 1
ATOM 1566 C CA . PRO A 1 204 ? 7.690 -5.156 -20.688 1.00 93.25 204 PRO A CA 1
ATOM 1567 C C . PRO A 1 204 ? 6.801 -4.081 -21.341 1.00 93.25 204 PRO A C 1
ATOM 1569 O O . PRO A 1 204 ? 7.312 -3.066 -21.804 1.00 93.25 204 PRO A O 1
ATOM 1572 N N . GLU A 1 205 ? 5.496 -4.317 -21.444 1.00 92.75 205 GLU A N 1
ATOM 1573 C CA . GLU A 1 205 ? 4.493 -3.378 -21.942 1.00 92.75 205 GLU A CA 1
ATOM 1574 C C . GLU A 1 205 ? 3.876 -2.468 -20.868 1.00 92.75 205 GLU A C 1
ATOM 1576 O O . GLU A 1 205 ? 3.109 -1.578 -21.231 1.00 92.75 205 GLU A O 1
ATOM 1581 N N . VAL A 1 206 ? 4.183 -2.687 -19.584 1.00 93.69 206 VAL A N 1
ATOM 1582 C CA . VAL A 1 206 ? 3.603 -1.948 -18.451 1.00 93.69 206 VAL A CA 1
ATOM 1583 C C . VAL A 1 206 ? 4.678 -1.082 -17.795 1.00 93.69 206 VAL A C 1
ATOM 1585 O O . VAL A 1 206 ? 5.384 -1.516 -16.881 1.00 93.69 206 VAL A O 1
ATOM 1588 N N . ASP A 1 207 ? 4.812 0.154 -18.277 1.00 96.12 207 ASP A N 1
ATOM 1589 C CA . ASP A 1 207 ? 5.797 1.111 -17.759 1.00 96.12 207 ASP A CA 1
ATOM 1590 C C . ASP A 1 207 ? 5.484 1.542 -16.316 1.00 96.12 207 ASP A C 1
ATOM 1592 O O . ASP A 1 207 ? 6.401 1.875 -15.565 1.00 96.12 207 ASP A O 1
ATOM 1596 N N . GLU A 1 208 ? 4.216 1.489 -15.895 1.00 94.12 208 GLU A N 1
ATOM 1597 C CA . GLU A 1 208 ? 3.737 1.935 -14.582 1.00 94.12 208 GLU A CA 1
ATOM 1598 C C . GLU A 1 208 ? 4.515 1.300 -13.419 1.00 94.12 208 GLU A C 1
ATOM 1600 O O . GLU A 1 208 ? 4.870 1.989 -12.461 1.00 94.12 208 GLU A O 1
ATOM 1605 N N . LEU A 1 209 ? 4.881 0.017 -13.533 1.00 94.94 209 LEU A N 1
ATOM 1606 C CA . LEU A 1 209 ? 5.683 -0.668 -12.513 1.00 94.94 209 LEU A CA 1
ATOM 1607 C C . LEU A 1 209 ? 7.078 -0.052 -12.349 1.00 94.94 209 LEU A C 1
ATOM 1609 O O . LEU A 1 209 ? 7.616 -0.010 -11.245 1.00 94.94 209 LEU A O 1
ATOM 1613 N N . ALA A 1 210 ? 7.686 0.386 -13.450 1.00 97.00 210 ALA A N 1
ATOM 1614 C CA . ALA A 1 210 ? 9.012 0.985 -13.445 1.00 97.00 210 ALA A CA 1
ATOM 1615 C C . ALA A 1 210 ? 8.976 2.473 -13.089 1.00 97.00 210 ALA A C 1
ATOM 1617 O O . ALA A 1 210 ? 9.947 2.971 -12.523 1.00 97.00 210 ALA A O 1
ATOM 1618 N N . LEU A 1 211 ? 7.866 3.171 -13.354 1.00 97.25 211 LEU A N 1
ATOM 1619 C CA . LEU A 1 211 ? 7.680 4.560 -12.930 1.00 97.25 211 LEU A CA 1
ATOM 1620 C C . LEU A 1 211 ? 7.730 4.701 -11.405 1.00 97.25 211 LEU A C 1
ATOM 1622 O O . LEU A 1 211 ? 8.306 5.666 -10.917 1.00 97.25 211 LEU A O 1
ATOM 1626 N N . ALA A 1 212 ? 7.249 3.707 -10.652 1.00 96.19 212 ALA A N 1
ATOM 1627 C CA . ALA A 1 212 ? 7.352 3.686 -9.189 1.00 96.19 212 ALA A CA 1
ATOM 1628 C C . ALA A 1 212 ? 8.802 3.706 -8.658 1.00 96.19 212 ALA A C 1
ATOM 1630 O O . ALA A 1 212 ? 9.024 4.000 -7.485 1.00 96.19 212 ALA A O 1
ATOM 1631 N N . LEU A 1 213 ? 9.809 3.410 -9.493 1.00 97.69 213 LEU A N 1
ATOM 1632 C CA . LEU A 1 213 ? 11.214 3.494 -9.087 1.00 97.69 213 LEU A CA 1
ATOM 1633 C C . LEU A 1 213 ? 11.682 4.933 -8.847 1.00 97.69 213 LEU A C 1
ATOM 1635 O O . LEU A 1 213 ? 12.663 5.111 -8.132 1.00 97.69 213 LEU A O 1
ATOM 1639 N N . VAL A 1 214 ? 10.966 5.937 -9.366 1.00 97.38 214 VAL A N 1
ATOM 1640 C CA . VAL A 1 214 ? 11.281 7.353 -9.129 1.00 97.38 214 VAL A CA 1
ATOM 1641 C C . VAL A 1 214 ? 11.213 7.705 -7.639 1.00 97.38 214 VAL A C 1
ATOM 1643 O O . VAL A 1 214 ? 11.977 8.530 -7.153 1.00 97.38 214 VAL A O 1
ATOM 1646 N N . ASP A 1 215 ? 10.365 7.020 -6.868 1.00 96.25 215 ASP A N 1
ATOM 1647 C CA . ASP A 1 215 ? 10.211 7.257 -5.428 1.00 96.25 215 ASP A CA 1
ATOM 1648 C C . ASP A 1 215 ? 11.426 6.798 -4.602 1.00 96.25 215 ASP A C 1
ATOM 1650 O O . ASP A 1 215 ? 11.541 7.156 -3.431 1.00 96.25 215 ASP A O 1
ATOM 1654 N N . TYR A 1 216 ? 12.359 6.033 -5.186 1.00 96.62 216 TYR A N 1
ATOM 1655 C CA . TYR A 1 216 ? 13.623 5.719 -4.516 1.00 96.62 216 TYR A CA 1
ATOM 1656 C C . TYR A 1 216 ? 14.535 6.940 -4.360 1.00 96.62 216 TYR A C 1
ATOM 1658 O O . TYR A 1 216 ? 15.331 6.932 -3.417 1.00 96.62 216 TYR A O 1
ATOM 1666 N N . ASP A 1 217 ? 14.442 7.927 -5.264 1.00 95.94 217 ASP A N 1
ATOM 1667 C CA . ASP A 1 217 ? 15.348 9.084 -5.361 1.00 95.94 217 ASP A CA 1
ATOM 1668 C C . ASP A 1 217 ? 16.831 8.657 -5.339 1.00 95.94 217 ASP A C 1
ATOM 1670 O O . ASP A 1 217 ? 17.624 9.041 -4.471 1.00 95.94 217 ASP A O 1
ATOM 1674 N N . SER A 1 218 ? 17.206 7.734 -6.237 1.00 97.56 218 SER A N 1
ATOM 1675 C CA . SER A 1 218 ? 18.556 7.170 -6.231 1.00 97.56 218 SER A CA 1
ATOM 1676 C C . SER A 1 218 ? 19.089 6.756 -7.607 1.00 97.56 218 SER A C 1
ATOM 1678 O O . SER A 1 218 ? 18.390 6.088 -8.374 1.00 97.56 218 SER A O 1
ATOM 1680 N N . PRO A 1 219 ? 20.394 6.995 -7.887 1.00 98.06 219 PRO A N 1
ATOM 1681 C CA . PRO A 1 219 ? 20.997 6.626 -9.170 1.00 98.06 219 PRO A CA 1
ATOM 1682 C C . PRO A 1 219 ? 20.924 5.130 -9.496 1.00 98.06 219 PRO A C 1
ATOM 1684 O O . PRO A 1 219 ? 21.025 4.735 -10.660 1.00 98.06 219 PRO A O 1
ATOM 1687 N N . ALA A 1 220 ? 20.829 4.271 -8.475 1.00 98.38 220 ALA A N 1
ATOM 1688 C CA . ALA A 1 220 ? 20.725 2.831 -8.669 1.00 98.38 220 ALA A CA 1
ATOM 1689 C C . ALA A 1 220 ? 19.332 2.442 -9.181 1.00 98.38 220 ALA A C 1
ATOM 1691 O O . ALA A 1 220 ? 19.239 1.636 -10.112 1.00 98.38 220 ALA A O 1
ATOM 1692 N N . ALA A 1 221 ? 18.280 3.032 -8.608 1.00 98.25 221 ALA A N 1
ATOM 1693 C CA . ALA A 1 221 ? 16.906 2.844 -9.055 1.00 98.25 221 ALA A CA 1
ATOM 1694 C C . ALA A 1 221 ? 16.688 3.450 -10.449 1.00 98.25 221 ALA A C 1
ATOM 1696 O O . ALA A 1 221 ? 16.179 2.752 -11.327 1.00 98.25 221 ALA A O 1
ATOM 1697 N N . ASP A 1 222 ? 17.213 4.653 -10.711 1.00 98.19 222 ASP A N 1
ATOM 1698 C CA . ASP A 1 222 ? 17.152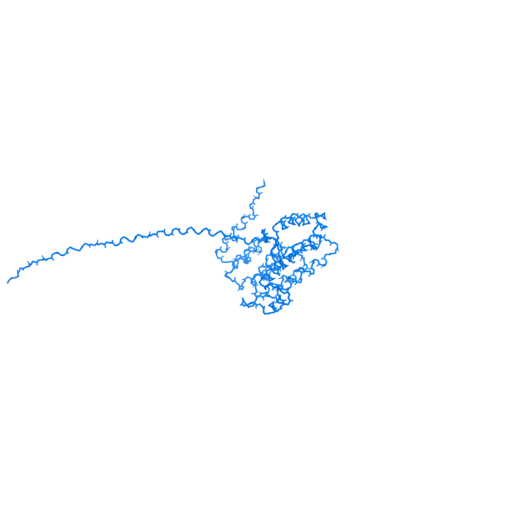 5.293 -12.034 1.00 98.19 222 ASP A CA 1
ATOM 1699 C C . ASP A 1 222 ? 17.785 4.416 -13.113 1.00 98.19 222 ASP A C 1
ATOM 1701 O O . ASP A 1 222 ? 17.237 4.215 -14.198 1.00 98.19 222 ASP A O 1
ATOM 1705 N N . ALA A 1 223 ? 18.944 3.824 -12.810 1.00 98.31 223 ALA A N 1
ATOM 1706 C CA . ALA A 1 223 ? 19.608 2.929 -13.742 1.00 98.31 223 ALA A CA 1
ATOM 1707 C C . ALA A 1 223 ? 18.756 1.690 -14.054 1.00 98.31 223 ALA A C 1
ATOM 1709 O O . ALA A 1 223 ? 18.816 1.203 -15.185 1.00 98.31 223 ALA A O 1
ATOM 1710 N N . VAL A 1 224 ? 18.016 1.147 -13.078 1.00 98.25 224 VAL A N 1
ATOM 1711 C CA . VAL A 1 224 ? 17.068 0.041 -13.300 1.00 98.25 224 VAL A CA 1
ATOM 1712 C C . VAL A 1 224 ? 15.910 0.519 -14.169 1.00 98.25 224 VAL A C 1
ATOM 1714 O O . VAL A 1 224 ? 15.671 -0.090 -15.210 1.00 98.25 224 VAL A O 1
ATOM 1717 N N . ALA A 1 225 ? 15.266 1.632 -13.809 1.00 97.81 225 ALA A N 1
ATOM 1718 C CA . ALA A 1 225 ? 14.145 2.209 -14.547 1.00 97.81 225 ALA A CA 1
ATOM 1719 C C . ALA A 1 225 ? 14.496 2.416 -16.028 1.00 97.81 225 ALA A C 1
ATOM 1721 O O . ALA A 1 225 ? 13.814 1.901 -16.912 1.00 97.81 225 ALA A O 1
ATOM 1722 N N . MET A 1 226 ? 15.638 3.043 -16.323 1.00 98.06 226 MET A N 1
ATOM 1723 C CA . MET A 1 226 ? 16.084 3.290 -17.700 1.00 98.06 226 MET A CA 1
ATOM 1724 C C . MET A 1 226 ? 16.330 2.011 -18.517 1.00 98.06 226 MET A C 1
ATOM 1726 O O . MET A 1 226 ? 16.239 2.045 -19.749 1.00 98.06 226 MET A O 1
ATOM 1730 N N . ARG A 1 227 ? 16.651 0.879 -17.873 1.00 97.75 227 ARG A N 1
ATOM 1731 C CA . ARG A 1 227 ? 16.829 -0.409 -18.565 1.00 97.75 227 ARG A CA 1
ATOM 1732 C C . ARG A 1 227 ? 15.506 -1.058 -18.954 1.00 97.75 227 ARG A C 1
ATOM 1734 O O . ARG A 1 227 ? 15.476 -1.715 -19.992 1.00 97.75 227 ARG A O 1
ATOM 1741 N N . VAL A 1 228 ? 14.468 -0.900 -18.135 1.00 97.06 228 VAL A N 1
ATOM 1742 C CA . VAL A 1 228 ? 13.194 -1.621 -18.293 1.00 97.06 228 VAL A CA 1
ATOM 1743 C C . VAL A 1 228 ? 12.096 -0.788 -18.954 1.00 97.06 228 VAL A C 1
ATOM 1745 O O . VAL A 1 228 ? 11.252 -1.368 -19.624 1.00 97.06 228 VAL A O 1
ATOM 1748 N N . LEU A 1 229 ? 12.135 0.542 -18.820 1.00 97.38 229 LEU A N 1
ATOM 1749 C CA . LEU A 1 229 ? 11.149 1.447 -19.414 1.00 97.38 229 LEU A CA 1
ATOM 1750 C C . LEU A 1 229 ? 11.223 1.469 -20.943 1.00 97.38 229 LEU A C 1
ATOM 1752 O O . LEU A 1 229 ? 12.309 1.466 -21.545 1.00 97.38 229 LEU A O 1
ATOM 1756 N N . SER A 1 230 ? 10.050 1.596 -21.558 1.00 96.56 230 SER A N 1
ATOM 1757 C CA . SER A 1 230 ? 9.903 1.993 -22.954 1.00 96.56 230 SER A CA 1
ATOM 1758 C C . SER A 1 230 ? 10.389 3.435 -23.184 1.00 96.56 230 SER A C 1
ATOM 1760 O O . SER A 1 230 ? 10.647 4.182 -22.242 1.00 96.56 230 SER A O 1
ATOM 1762 N N . GLU A 1 231 ? 10.533 3.860 -24.445 1.00 96.06 231 GLU A N 1
ATOM 1763 C CA . GLU A 1 231 ? 10.961 5.239 -24.734 1.00 96.06 231 GLU A CA 1
ATOM 1764 C C . GLU A 1 231 ? 9.954 6.293 -24.218 1.00 96.06 231 GLU A C 1
ATOM 1766 O O . GLU A 1 231 ? 10.394 7.183 -23.491 1.00 96.06 231 GLU A O 1
ATOM 1771 N N . PRO A 1 232 ? 8.629 6.178 -24.470 1.00 96.69 232 PRO A N 1
ATOM 1772 C CA . PRO A 1 232 ? 7.639 7.027 -23.798 1.00 96.69 232 PRO A CA 1
ATOM 1773 C C . PRO A 1 232 ? 7.726 6.974 -22.268 1.00 96.69 232 PRO A C 1
ATOM 1775 O O . PRO A 1 232 ? 7.682 8.012 -21.614 1.00 96.69 232 PRO A O 1
ATOM 1778 N N . GLY A 1 233 ? 7.917 5.782 -21.693 1.00 97.06 233 GLY A N 1
ATOM 1779 C CA . GLY A 1 233 ? 8.054 5.612 -20.248 1.00 97.06 233 GLY A CA 1
ATOM 1780 C C . GLY A 1 233 ? 9.240 6.381 -19.661 1.00 97.06 233 GLY A C 1
ATOM 1781 O O . GLY A 1 233 ? 9.128 6.958 -18.583 1.00 97.06 233 GLY A O 1
ATOM 1782 N N . ARG A 1 234 ? 10.368 6.464 -20.381 1.00 97.94 234 ARG A N 1
ATOM 1783 C CA . ARG A 1 234 ? 11.533 7.270 -19.969 1.00 97.94 234 ARG A CA 1
ATOM 1784 C C . ARG A 1 234 ? 11.256 8.768 -19.985 1.00 97.94 234 ARG A C 1
ATOM 1786 O O . ARG A 1 234 ? 11.766 9.471 -19.116 1.00 97.94 234 ARG A O 1
ATOM 1793 N N . GLU A 1 235 ? 10.479 9.255 -20.952 1.00 97.44 235 GLU A N 1
ATOM 1794 C CA . GLU A 1 235 ? 10.053 10.660 -20.991 1.00 97.44 235 GLU A CA 1
ATOM 1795 C C . GLU A 1 235 ? 9.192 10.979 -19.763 1.00 97.44 235 GLU A C 1
ATOM 1797 O O . GLU A 1 235 ? 9.503 11.917 -19.029 1.00 97.44 235 GLU A O 1
ATOM 1802 N N . THR A 1 236 ? 8.195 10.138 -19.466 1.00 97.19 236 THR A N 1
ATOM 1803 C CA . THR A 1 236 ? 7.359 10.273 -18.263 1.00 97.19 236 THR A CA 1
ATOM 1804 C C . THR A 1 236 ? 8.179 10.186 -16.976 1.00 97.19 236 THR A C 1
ATOM 1806 O O . THR A 1 236 ? 7.986 10.994 -16.073 1.00 97.19 236 THR A O 1
ATOM 1809 N N . TYR A 1 237 ? 9.134 9.258 -16.885 1.00 97.38 237 TYR A N 1
ATOM 1810 C CA . TYR A 1 237 ? 10.013 9.141 -15.719 1.00 97.38 237 TYR A CA 1
ATOM 1811 C C . TYR A 1 237 ? 10.818 10.425 -15.473 1.00 97.38 237 TYR A C 1
ATOM 1813 O O . TYR A 1 237 ? 10.874 10.911 -14.347 1.00 97.38 237 TYR A O 1
ATOM 1821 N N . ALA A 1 238 ? 11.393 11.016 -16.526 1.00 97.44 238 ALA A N 1
ATOM 1822 C CA . ALA A 1 238 ? 12.150 12.263 -16.421 1.00 97.44 238 ALA A CA 1
ATOM 1823 C C . ALA A 1 238 ? 11.274 13.460 -16.008 1.00 97.44 238 ALA A C 1
ATOM 1825 O O . ALA A 1 238 ? 11.754 14.371 -15.333 1.00 97.44 238 ALA A O 1
ATOM 1826 N N . GLU A 1 239 ? 9.998 13.478 -16.405 1.00 96.69 239 GLU A N 1
ATOM 1827 C CA . GLU A 1 239 ? 9.030 14.467 -15.922 1.00 96.69 239 GLU A CA 1
ATOM 1828 C C . GLU A 1 239 ? 8.749 14.279 -14.427 1.00 96.69 239 GLU A C 1
ATOM 1830 O O . GLU A 1 239 ? 8.788 15.255 -13.679 1.00 96.69 239 GLU A O 1
ATOM 1835 N N . LEU A 1 240 ? 8.513 13.046 -13.968 1.00 95.75 240 LEU A N 1
ATOM 1836 C CA . LEU A 1 240 ? 8.278 12.749 -12.550 1.00 95.75 240 LEU A CA 1
ATOM 1837 C C . LEU A 1 240 ? 9.478 13.143 -11.675 1.00 95.75 240 LEU A C 1
ATOM 1839 O O . LEU A 1 240 ? 9.295 13.792 -10.645 1.00 95.75 240 LEU A O 1
ATOM 1843 N N . GLU A 1 241 ? 10.698 12.831 -12.118 1.00 95.44 241 GLU A N 1
ATOM 1844 C CA . GLU A 1 241 ? 11.940 13.198 -11.425 1.00 95.44 241 GLU A CA 1
ATOM 1845 C C . GLU A 1 241 ? 12.069 14.725 -11.270 1.00 95.44 241 GLU A C 1
ATOM 1847 O O . GLU A 1 241 ? 12.442 15.221 -10.206 1.00 95.44 241 GLU A O 1
ATOM 1852 N N . GLN A 1 242 ? 11.706 15.500 -12.300 1.00 94.94 242 GLN A N 1
ATOM 1853 C CA . GLN A 1 242 ? 11.719 16.966 -12.225 1.00 94.94 242 GLN A CA 1
ATOM 1854 C C . GLN A 1 242 ? 10.730 17.490 -11.180 1.00 94.94 242 GLN A C 1
ATOM 1856 O O . GLN A 1 242 ? 11.112 18.330 -10.366 1.00 94.94 242 GLN A O 1
ATOM 1861 N N . HIS A 1 243 ? 9.501 16.966 -11.158 1.00 93.06 243 HIS A N 1
ATOM 1862 C CA . HIS A 1 243 ? 8.467 17.400 -10.213 1.00 93.06 243 HIS A CA 1
ATOM 1863 C C . HIS A 1 243 ? 8.829 17.096 -8.753 1.00 93.06 243 HIS A C 1
ATOM 1865 O O . HIS A 1 243 ? 8.478 17.876 -7.870 1.00 93.06 243 HIS A O 1
ATOM 1871 N N . GLN A 1 244 ? 9.558 16.010 -8.473 1.00 89.88 244 GLN A N 1
ATOM 1872 C CA . GLN A 1 244 ? 10.023 15.707 -7.111 1.00 89.88 244 GLN A CA 1
ATOM 1873 C C . GLN A 1 244 ? 11.002 16.760 -6.562 1.00 89.88 244 GLN A C 1
ATOM 1875 O O . GLN A 1 244 ? 11.088 16.955 -5.350 1.00 89.88 244 GLN A O 1
ATOM 1880 N N . HIS A 1 245 ? 11.718 17.460 -7.445 1.00 90.56 245 HIS A N 1
ATOM 1881 C CA . HIS A 1 245 ? 12.726 18.456 -7.084 1.00 90.56 245 HIS A CA 1
ATOM 1882 C C . HIS A 1 245 ? 12.218 19.901 -7.152 1.00 90.56 245 HIS A C 1
ATOM 1884 O O . HIS A 1 245 ? 12.956 20.829 -6.796 1.00 90.56 245 HIS A O 1
ATOM 1890 N N . GLU A 1 246 ? 10.981 20.121 -7.603 1.00 91.81 246 GLU A N 1
ATOM 1891 C CA . GLU A 1 246 ? 10.383 21.450 -7.589 1.00 91.81 246 GLU A CA 1
ATOM 1892 C C . GLU A 1 246 ? 10.115 21.884 -6.139 1.00 91.81 246 GLU A C 1
ATOM 1894 O O . GLU A 1 246 ? 9.505 21.141 -5.363 1.00 91.81 246 GLU A O 1
ATOM 1899 N N . PRO A 1 247 ? 10.576 23.081 -5.724 1.00 84.94 247 PRO A N 1
ATOM 1900 C CA . PRO A 1 247 ? 10.253 23.595 -4.405 1.00 84.94 247 PRO A CA 1
ATOM 1901 C C . PRO A 1 247 ? 8.735 23.737 -4.295 1.00 84.94 247 PRO A C 1
ATOM 1903 O O . PRO A 1 247 ? 8.109 24.432 -5.093 1.00 84.94 247 PRO A O 1
ATOM 1906 N N . GLN A 1 248 ? 8.145 23.076 -3.301 1.00 76.12 248 GLN A N 1
ATOM 1907 C CA . GLN A 1 248 ? 6.739 23.279 -2.982 1.00 76.12 248 GLN A CA 1
ATOM 1908 C C . GLN A 1 248 ? 6.596 24.685 -2.390 1.00 76.12 248 GLN A C 1
ATOM 1910 O O . GLN A 1 248 ? 6.995 24.928 -1.252 1.00 76.12 248 GLN A O 1
ATOM 1915 N N . ASP A 1 249 ? 6.114 25.627 -3.201 1.00 78.38 249 ASP A N 1
ATOM 1916 C CA . ASP A 1 249 ? 5.816 26.991 -2.767 1.00 78.38 249 ASP A CA 1
ATOM 1917 C C . ASP A 1 249 ? 4.658 26.948 -1.744 1.00 78.38 249 ASP A C 1
ATOM 1919 O O . ASP A 1 249 ? 3.495 26.784 -2.119 1.00 78.38 249 ASP A O 1
ATOM 1923 N N . GLU A 1 250 ? 4.997 27.053 -0.451 1.00 56.88 250 GLU A N 1
ATOM 1924 C CA . GLU A 1 250 ? 4.062 27.172 0.690 1.00 56.88 250 GLU A CA 1
ATOM 1925 C C . GLU A 1 250 ? 3.463 28.582 0.855 1.00 56.88 250 GLU A C 1
ATOM 1927 O O . GLU A 1 250 ? 4.212 29.589 0.769 1.00 56.88 250 GLU A O 1
#